Protein AF-A0AAP5AFV3-F1 (afdb_monomer)

pLDDT: mean 77.65, std 21.48, range [25.31, 98.44]

Nearest PDB structures (foldseek):
  2c0m-assembly4_F  TM=6.232E-01  e=6.844E-02  Homo sapiens
  8dth-assembly1_A  TM=5.130E-01  e=7.915E-02  Arabidopsis thaliana
  1fch-assembly2_B  TM=5.881E-01  e=1.895E-01  Homo sapiens
  7y4i-assembly1_B  TM=4.874E-01  e=1.895E-01  Arabidopsis thaliana
  7y4i-assembly1_A  TM=4.971E-01  e=4.536E-01  Arabidopsis thaliana

Secondary structure (DSSP, 8-state):
------HHHHHHHHHHHHHHHHHH-S--HHHHHHHHHHHHHHTTT-HHHHHHHHHHHHHHTT-HHHHHHHHHHHHHHSTT-HHHHHHHHHHHHHTT-HHHHHHHHHHHGGG-TT-HHHHHHHHHHHHHTT-HHHHHHHHHHHHHTT----TT--SSSS-------TTSS--------PPPPP-----S-HHHHHHHHHTTT--TTTTHHHHHHHHHHHHHTT--EEEEEEEEE--SSSPPEEEEEEEESS-HHHHHHHHHHHHHHHHHHT-HHHHTTSEEEEEEE-SPPPPP----

Solvent-accessible surface area (backbone atoms only — not comparable to full-atom values): 16291 Å² total; per-residue (Å²): 140,79,90,74,72,50,70,67,55,54,50,53,56,47,48,53,54,46,53,50,48,40,36,40,17,68,57,55,62,67,60,30,54,52,35,41,52,52,18,62,70,30,39,88,79,38,52,38,62,16,26,42,37,44,12,46,33,28,41,24,62,67,36,52,68,62,16,52,54,25,40,50,51,18,37,70,74,40,76,84,48,60,65,60,55,53,51,50,41,48,56,29,43,62,54,22,38,47,72,58,36,54,54,51,45,69,74,45,54,84,76,36,74,93,38,66,68,62,43,44,54,49,32,34,47,28,42,53,30,32,34,45,52,63,22,46,55,51,37,53,49,33,43,75,71,73,43,82,62,62,86,77,66,69,51,82,84,73,96,56,22,38,41,69,85,84,80,75,83,71,101,62,82,83,87,91,85,78,80,75,26,28,29,64,75,80,95,70,57,60,65,60,50,42,50,61,28,49,80,69,77,42,59,70,55,59,59,13,55,62,43,13,48,49,43,39,53,33,20,76,71,47,36,26,66,68,29,34,31,52,45,80,44,81,48,96,91,50,78,63,19,39,39,35,37,35,32,27,70,31,36,54,70,61,30,50,54,52,43,58,54,44,52,54,52,48,63,77,65,61,46,64,52,50,76,72,58,42,32,48,80,45,66,39,50,71,42,76,73,77,79,76,78,78,88,121

Foldseek 3Di:
DDPPPPLVRLLQVLLVLLLVLLQLAADPVVNLVVLLVSLVVSCVPQVLSSLQSNLSSCLSNVVNVSSVVSLVVSCVVPVLDLVSLLVNLSSCLLQLVLVVNVVSCVVCVVSCPPVVLSLQSNLLSCVSLLVNLVSQVSLVSCVVSVHHSDFDDDFAGHLAAPDDDPPDDDVDDDDDDDGGHHHEDDPDHSVLLCVLQVVVVHDSCLRRNLSSVLSNLCNNVSKRFRYKYWDWADDPPDHIAIEIETETADEPVVQVVSVVVVVVVCVVVVRPSVVVRRYDYGYHYPDYDDPDPPPD

Radius of gyration: 20.0 Å; Cα contacts (8 Å, |Δi|>4): 459; chains: 1; bounding box: 54×50×63 Å

Organism: NCBI:txid216778

Structure (mmCIF, N/CA/C/O backbone):
data_AF-A0AAP5AFV3-F1
#
_entry.id   AF-A0AAP5AFV3-F1
#
loop_
_atom_site.group_PDB
_atom_site.id
_atom_site.type_symbol
_atom_site.label_atom_id
_atom_site.label_alt_id
_atom_site.label_comp_id
_atom_site.label_asym_id
_atom_site.label_entity_id
_atom_site.label_seq_id
_atom_site.pdbx_PDB_ins_code
_atom_site.Cartn_x
_atom_site.Cartn_y
_atom_site.Cartn_z
_atom_site.occupancy
_atom_site.B_iso_or_equiv
_atom_site.auth_seq_id
_atom_site.auth_comp_id
_atom_site.auth_asym_id
_atom_site.auth_atom_id
_atom_site.pdbx_PDB_model_num
ATOM 1 N N . MET A 1 1 ? 16.178 20.924 -33.085 1.00 36.09 1 MET A N 1
ATOM 2 C CA . MET A 1 1 ? 15.477 20.850 -31.788 1.00 36.09 1 MET A CA 1
ATOM 3 C C . MET A 1 1 ? 15.130 19.395 -31.526 1.00 36.09 1 MET A C 1
ATOM 5 O O . MET A 1 1 ? 14.333 18.841 -32.267 1.00 36.09 1 MET A O 1
ATOM 9 N N . SER A 1 2 ? 15.792 18.769 -30.556 1.00 36.50 2 SER A N 1
ATOM 10 C CA . SER A 1 2 ? 15.558 17.384 -30.132 1.00 36.50 2 SER A CA 1
ATOM 11 C C . SER A 1 2 ? 15.488 17.397 -28.610 1.00 36.50 2 SER A C 1
ATOM 13 O O . SER A 1 2 ? 16.520 17.320 -27.949 1.00 36.50 2 SER A O 1
ATOM 15 N N . ASN A 1 3 ? 14.285 17.543 -28.054 1.00 41.56 3 ASN A N 1
ATOM 16 C CA . ASN A 1 3 ? 14.050 17.238 -26.644 1.00 41.56 3 ASN A CA 1
ATOM 17 C C . ASN A 1 3 ? 14.000 15.712 -26.512 1.00 41.56 3 ASN A C 1
ATOM 19 O O . ASN A 1 3 ? 12.924 15.121 -26.457 1.00 41.56 3 ASN A O 1
ATOM 23 N N . SER A 1 4 ? 15.162 15.058 -26.530 1.00 44.97 4 SER A N 1
ATOM 24 C CA . SER A 1 4 ? 15.253 13.650 -26.154 1.00 44.97 4 SER A CA 1
ATOM 25 C C . SER A 1 4 ? 15.129 13.582 -24.635 1.00 44.97 4 SER A C 1
ATOM 27 O O . SER A 1 4 ? 16.119 13.756 -23.924 1.00 44.97 4 SER A O 1
ATOM 29 N N . ALA A 1 5 ? 13.907 13.407 -24.131 1.00 55.06 5 ALA A N 1
ATOM 30 C CA . ALA A 1 5 ? 13.704 13.067 -22.728 1.00 55.06 5 ALA A CA 1
ATOM 31 C C . ALA A 1 5 ? 14.565 11.836 -22.407 1.00 55.06 5 ALA A C 1
ATOM 33 O O . ALA A 1 5 ? 14.510 10.837 -23.128 1.00 55.06 5 ALA A O 1
ATOM 34 N N . THR A 1 6 ? 15.401 11.928 -21.374 1.00 67.94 6 THR A N 1
ATOM 35 C CA . THR A 1 6 ? 16.228 10.800 -20.936 1.00 67.94 6 THR A CA 1
ATOM 36 C C . THR A 1 6 ? 15.327 9.644 -20.477 1.00 67.94 6 THR A C 1
ATOM 38 O O . THR A 1 6 ? 14.202 9.898 -20.034 1.00 67.94 6 THR A O 1
ATOM 41 N N . PRO A 1 7 ? 15.779 8.380 -20.567 1.00 68.44 7 PRO A N 1
ATOM 42 C CA . PRO A 1 7 ? 14.990 7.210 -20.159 1.00 68.44 7 PRO A CA 1
ATOM 43 C C . PRO A 1 7 ? 14.410 7.337 -18.743 1.00 68.44 7 PRO A C 1
ATOM 45 O O . PRO A 1 7 ? 13.228 7.064 -18.539 1.00 68.44 7 PRO A O 1
ATOM 48 N N . ASP A 1 8 ? 15.194 7.887 -17.812 1.00 72.38 8 ASP A N 1
ATOM 49 C CA . ASP A 1 8 ? 14.768 8.178 -16.438 1.00 72.38 8 ASP A CA 1
ATOM 50 C C . ASP A 1 8 ? 13.581 9.147 -16.380 1.00 72.38 8 ASP A C 1
ATOM 52 O O . ASP A 1 8 ? 12.652 8.966 -15.596 1.00 72.38 8 ASP A O 1
ATOM 56 N N . THR A 1 9 ? 13.562 10.161 -17.249 1.00 78.25 9 THR A N 1
ATOM 57 C CA . THR A 1 9 ? 12.465 11.135 -17.324 1.00 78.25 9 THR A CA 1
ATOM 58 C C . THR A 1 9 ? 11.184 10.480 -17.844 1.00 78.25 9 THR A C 1
ATOM 60 O O . THR A 1 9 ? 10.095 10.753 -17.340 1.00 78.25 9 THR A O 1
ATOM 63 N N . ILE A 1 10 ? 11.295 9.597 -18.844 1.00 78.75 10 ILE A N 1
ATOM 64 C CA . ILE A 1 10 ? 10.146 8.855 -19.386 1.00 78.75 10 ILE A CA 1
ATOM 65 C C . ILE A 1 10 ? 9.575 7.926 -18.315 1.00 78.75 10 ILE A C 1
ATOM 67 O O . ILE A 1 10 ? 8.358 7.915 -18.106 1.00 78.75 10 ILE A O 1
ATOM 71 N N . PHE A 1 11 ? 10.443 7.183 -17.626 1.00 82.69 11 PHE A N 1
ATOM 72 C CA . PHE A 1 11 ? 10.045 6.288 -16.549 1.00 82.69 11 PHE A CA 1
ATOM 73 C C . PHE A 1 11 ? 9.364 7.051 -15.409 1.00 82.69 11 PHE A C 1
ATOM 75 O O . PHE A 1 11 ? 8.209 6.760 -15.109 1.00 82.69 11 PHE A O 1
ATOM 82 N N . ASN A 1 12 ? 10.016 8.065 -14.834 1.00 82.00 12 ASN A N 1
ATOM 83 C CA . ASN A 1 12 ? 9.507 8.787 -13.663 1.00 82.00 12 ASN A CA 1
ATOM 84 C C . ASN A 1 12 ? 8.179 9.507 -13.943 1.00 82.00 12 ASN A C 1
ATOM 86 O O . ASN A 1 12 ? 7.247 9.403 -13.146 1.00 82.00 12 ASN A O 1
ATOM 90 N N . ASN A 1 13 ? 8.046 10.163 -15.101 1.00 80.62 13 ASN A N 1
ATOM 91 C CA . ASN A 1 13 ? 6.793 10.827 -15.473 1.00 80.62 13 ASN A CA 1
ATOM 92 C C . ASN A 1 13 ? 5.649 9.819 -15.649 1.00 80.62 13 ASN A C 1
ATOM 94 O O . ASN A 1 13 ? 4.534 10.048 -15.178 1.00 80.62 13 ASN A O 1
ATOM 98 N N . THR A 1 14 ? 5.922 8.690 -16.311 1.00 86.38 14 THR A N 1
ATOM 99 C CA . THR A 1 14 ? 4.908 7.646 -16.527 1.00 86.38 14 THR A CA 1
ATOM 100 C C . THR A 1 14 ? 4.546 6.949 -15.217 1.00 86.38 14 THR A C 1
ATOM 102 O O . THR A 1 14 ? 3.381 6.635 -14.988 1.00 86.38 14 THR A O 1
ATOM 105 N N . LEU A 1 15 ? 5.528 6.727 -14.343 1.00 87.25 15 LEU A N 1
ATOM 106 C CA . LEU A 1 15 ? 5.335 6.132 -13.029 1.00 87.25 15 LEU A CA 1
ATOM 107 C C . LEU A 1 15 ? 4.427 7.002 -12.155 1.00 87.25 15 LEU A C 1
ATOM 109 O O . LEU A 1 15 ? 3.476 6.476 -11.583 1.00 87.25 15 LEU A O 1
ATOM 113 N N . GLY A 1 16 ? 4.686 8.313 -12.082 1.00 81.38 16 GLY A N 1
ATOM 114 C CA . GLY A 1 16 ? 3.856 9.243 -11.311 1.00 81.38 16 GLY A CA 1
ATOM 115 C C . GLY A 1 16 ? 2.401 9.231 -11.782 1.00 81.38 16 GLY A C 1
ATOM 116 O O . GLY A 1 16 ? 1.483 9.071 -10.982 1.00 81.38 16 GLY A O 1
ATOM 117 N N . GLU A 1 17 ? 2.190 9.288 -13.096 1.00 84.56 17 GLU A N 1
ATOM 118 C CA . GLU A 1 17 ? 0.860 9.194 -13.700 1.00 84.56 17 GLU A CA 1
ATOM 119 C C . GLU A 1 17 ? 0.157 7.862 -13.378 1.00 84.56 17 GLU A C 1
ATOM 121 O O . GLU A 1 17 ? -1.007 7.845 -12.969 1.00 84.56 17 GLU A O 1
ATOM 126 N N . ALA A 1 18 ? 0.863 6.739 -13.536 1.00 86.88 18 ALA A N 1
ATOM 127 C CA . ALA A 1 18 ? 0.317 5.412 -13.275 1.00 86.88 18 ALA A CA 1
ATOM 128 C C . ALA A 1 18 ? -0.044 5.226 -11.794 1.00 86.88 18 ALA A C 1
ATOM 130 O O . ALA A 1 18 ? -1.078 4.636 -11.472 1.00 86.88 18 ALA A O 1
ATOM 131 N N . PHE A 1 19 ? 0.791 5.744 -10.893 1.00 87.12 19 PHE A N 1
ATOM 132 C CA . PHE A 1 19 ? 0.569 5.665 -9.455 1.00 87.12 19 PHE A CA 1
ATOM 133 C C . PHE A 1 19 ? -0.625 6.515 -9.013 1.00 87.12 19 PHE A C 1
ATOM 135 O O . PHE A 1 19 ? -1.446 6.059 -8.216 1.00 87.12 19 PHE A O 1
ATOM 142 N N . GLU A 1 20 ? -0.786 7.710 -9.578 1.00 83.81 20 GLU A N 1
ATOM 143 C CA . GLU A 1 20 ? -1.944 8.559 -9.297 1.00 83.81 20 GLU A CA 1
ATOM 144 C C . GLU A 1 20 ? -3.250 7.950 -9.817 1.00 83.81 20 GLU A C 1
ATOM 146 O O . GLU A 1 20 ? -4.244 7.907 -9.086 1.00 83.81 20 GLU A O 1
ATOM 151 N N . ALA A 1 21 ? -3.245 7.366 -11.019 1.00 85.81 21 ALA A N 1
ATOM 152 C CA . ALA A 1 21 ? -4.397 6.617 -11.519 1.00 85.81 21 ALA A CA 1
ATOM 153 C C . ALA A 1 21 ? -4.739 5.419 -10.618 1.00 85.81 21 ALA A C 1
ATOM 155 O O . ALA A 1 21 ? -5.910 5.164 -10.337 1.00 85.81 21 ALA A O 1
ATOM 156 N N . LEU A 1 22 ? -3.724 4.716 -10.102 1.00 86.50 22 LEU A N 1
ATOM 157 C CA . LEU A 1 22 ? -3.913 3.591 -9.191 1.00 86.50 22 LEU A CA 1
ATOM 158 C C . LEU A 1 22 ? -4.611 4.007 -7.885 1.00 86.50 22 LEU A C 1
ATOM 160 O O . LEU A 1 22 ? -5.462 3.255 -7.399 1.00 86.50 22 LEU A O 1
ATOM 164 N N . LYS A 1 23 ? -4.283 5.186 -7.340 1.00 81.12 23 LYS A N 1
ATOM 165 C CA . LYS A 1 23 ? -4.916 5.748 -6.134 1.00 81.12 23 LYS A CA 1
ATOM 166 C C . LYS A 1 23 ? -6.343 6.246 -6.382 1.00 81.12 23 LYS A C 1
ATOM 168 O O . LYS A 1 23 ? -7.197 6.072 -5.518 1.00 81.12 23 LYS A O 1
ATOM 173 N N . LEU A 1 24 ? -6.600 6.869 -7.536 1.00 77.00 24 LEU A N 1
ATOM 174 C CA . LEU A 1 24 ? -7.895 7.478 -7.871 1.00 77.00 24 LEU A CA 1
ATOM 175 C C . LEU A 1 24 ? -8.996 6.457 -8.161 1.00 77.00 24 LEU A C 1
ATOM 177 O O . LEU A 1 24 ? -10.168 6.771 -7.987 1.00 77.00 24 LEU A O 1
ATOM 181 N N . GLY A 1 25 ? -8.659 5.241 -8.589 1.00 73.88 25 GLY A N 1
ATOM 182 C CA . GLY A 1 25 ? -9.648 4.176 -8.715 1.00 73.88 25 GLY A CA 1
ATOM 183 C C . GLY A 1 25 ? -9.255 3.067 -9.678 1.00 73.88 25 GLY A C 1
ATOM 184 O O . GLY A 1 25 ? -8.195 3.071 -10.298 1.00 73.88 25 GLY A O 1
ATOM 185 N N . ALA A 1 26 ? -10.123 2.066 -9.783 1.00 66.69 26 ALA A N 1
ATOM 186 C CA . ALA A 1 26 ? -9.903 0.931 -10.668 1.00 66.69 26 ALA A CA 1
ATOM 187 C C . ALA A 1 26 ? -10.330 1.206 -12.122 1.00 66.69 26 ALA A C 1
ATOM 189 O O . ALA A 1 26 ? -11.315 1.900 -12.384 1.00 66.69 26 ALA A O 1
ATOM 190 N N . ASN A 1 27 ? -9.644 0.539 -13.054 1.00 77.19 27 ASN A N 1
ATOM 191 C CA . ASN A 1 27 ? -10.004 0.383 -14.465 1.00 77.19 27 ASN A CA 1
ATOM 192 C C . ASN A 1 27 ? -9.980 1.662 -15.322 1.00 77.19 27 ASN A C 1
ATOM 194 O O . ASN A 1 27 ? -10.779 1.791 -16.252 1.00 77.19 27 ASN A O 1
ATOM 198 N N . ASP A 1 28 ? -9.040 2.581 -15.084 1.00 84.44 28 ASP A N 1
ATOM 199 C CA . ASP A 1 28 ? -8.756 3.656 -16.046 1.00 84.44 28 ASP A CA 1
ATOM 200 C C . ASP A 1 28 ? -8.053 3.098 -17.299 1.00 84.44 28 ASP A C 1
ATOM 202 O O . ASP A 1 28 ? -6.826 3.040 -17.401 1.00 84.44 28 ASP A O 1
ATOM 206 N N . LEU A 1 29 ? -8.855 2.664 -18.275 1.00 88.12 29 LEU A N 1
ATOM 207 C CA . LEU A 1 29 ? -8.366 2.056 -19.514 1.00 88.12 29 LEU A CA 1
ATOM 208 C C . LEU A 1 29 ? -7.559 3.023 -20.390 1.00 88.12 29 LEU A C 1
ATOM 210 O O . LEU A 1 29 ? -6.739 2.566 -21.190 1.00 88.12 29 LEU A O 1
ATOM 214 N N . VAL A 1 30 ? -7.787 4.335 -20.272 1.00 90.69 30 VAL A N 1
ATOM 215 C CA . VAL A 1 30 ? -7.045 5.338 -21.048 1.00 90.69 30 VAL A CA 1
ATOM 216 C C . VAL A 1 30 ? -5.626 5.435 -20.505 1.00 90.69 30 VAL A C 1
ATOM 218 O O . VAL A 1 30 ? -4.671 5.282 -21.273 1.00 90.69 30 VAL A O 1
ATOM 221 N N . THR A 1 31 ? -5.488 5.585 -19.186 1.00 90.69 31 THR A N 1
ATOM 222 C CA . THR A 1 31 ? -4.178 5.590 -18.527 1.00 90.69 31 THR A CA 1
ATOM 223 C C . THR A 1 31 ? -3.449 4.265 -18.734 1.00 90.69 31 THR A C 1
ATOM 225 O O . THR A 1 31 ? -2.286 4.271 -19.126 1.00 90.69 31 THR A O 1
ATOM 228 N N . VAL A 1 32 ? -4.133 3.120 -18.620 1.00 93.56 32 VAL A N 1
ATOM 229 C CA . VAL A 1 32 ? -3.537 1.797 -18.895 1.00 93.56 32 VAL A CA 1
ATOM 230 C C . VAL A 1 32 ? -2.898 1.732 -20.282 1.00 93.56 32 VAL A C 1
ATOM 232 O O . VAL A 1 32 ? -1.736 1.348 -20.398 1.00 93.56 32 VAL A O 1
ATOM 235 N N . ARG A 1 33 ? -3.621 2.126 -21.341 1.00 94.56 33 ARG A N 1
ATOM 236 C CA . ARG A 1 33 ? -3.087 2.096 -22.715 1.00 94.56 33 ARG A CA 1
ATOM 237 C C . ARG A 1 33 ? -1.877 3.015 -22.869 1.00 94.56 33 ARG A C 1
ATOM 239 O O . ARG A 1 33 ? -0.916 2.658 -23.549 1.00 94.56 33 ARG A O 1
ATOM 246 N N . ARG A 1 34 ? -1.917 4.193 -22.239 1.00 93.31 34 ARG A N 1
ATOM 247 C CA . ARG A 1 34 ? -0.814 5.160 -22.266 1.00 93.31 34 ARG A CA 1
ATOM 248 C C . ARG A 1 34 ? 0.427 4.609 -21.561 1.00 93.31 34 ARG A C 1
ATOM 250 O O . ARG A 1 34 ? 1.498 4.639 -22.162 1.00 93.31 34 ARG A O 1
ATOM 257 N N . VAL A 1 35 ? 0.274 4.057 -20.358 1.00 94.25 35 VAL A N 1
ATOM 258 C CA . VAL A 1 35 ? 1.360 3.440 -19.579 1.00 94.25 35 VAL A CA 1
ATOM 259 C C . VAL A 1 35 ? 1.959 2.244 -20.319 1.00 94.25 35 VAL A C 1
ATOM 261 O O . VAL A 1 35 ? 3.177 2.142 -20.417 1.00 94.25 35 VAL A O 1
ATOM 264 N N . GLN A 1 36 ? 1.131 1.377 -20.911 1.00 95.75 36 GLN A N 1
ATOM 265 C CA . GLN A 1 36 ? 1.609 0.229 -21.694 1.00 95.75 36 GLN A CA 1
ATOM 266 C C . GLN A 1 36 ? 2.451 0.661 -22.895 1.00 95.75 36 GLN A C 1
ATOM 268 O O . GLN A 1 36 ? 3.555 0.156 -23.075 1.00 95.75 36 GLN A O 1
ATOM 273 N N . ARG A 1 37 ? 1.984 1.651 -23.666 1.00 95.12 37 ARG A N 1
ATOM 274 C CA . ARG A 1 37 ? 2.755 2.190 -24.792 1.00 95.12 37 ARG A CA 1
ATOM 275 C C . ARG A 1 37 ? 4.112 2.740 -24.339 1.00 95.12 37 ARG A C 1
ATOM 277 O O . ARG A 1 37 ? 5.120 2.469 -24.978 1.00 95.12 37 ARG A O 1
ATOM 284 N N . ARG A 1 38 ? 4.151 3.481 -23.225 1.00 94.12 38 ARG A N 1
ATOM 285 C CA . ARG A 1 38 ? 5.408 3.997 -22.651 1.00 94.12 38 ARG A CA 1
ATOM 286 C C . ARG A 1 38 ? 6.327 2.883 -22.155 1.00 94.12 38 ARG A C 1
ATOM 288 O O . ARG A 1 38 ? 7.537 2.992 -22.309 1.00 94.12 38 ARG A O 1
ATOM 295 N N . ALA A 1 39 ? 5.773 1.806 -21.606 1.00 95.38 39 ALA A N 1
ATOM 296 C CA . ALA A 1 39 ? 6.551 0.635 -21.224 1.00 95.38 39 ALA A CA 1
ATOM 297 C C . ALA A 1 39 ? 7.199 -0.045 -22.441 1.00 95.38 39 ALA A C 1
ATOM 299 O O . ALA A 1 39 ? 8.349 -0.468 -22.360 1.00 95.38 39 ALA A O 1
ATOM 300 N N . ASP A 1 40 ? 6.495 -0.124 -23.572 1.00 94.75 40 ASP A N 1
ATOM 301 C CA . ASP A 1 40 ? 7.043 -0.692 -24.809 1.00 94.75 40 ASP A CA 1
ATOM 302 C C . ASP A 1 40 ? 8.143 0.193 -25.413 1.00 94.75 40 ASP A C 1
ATOM 304 O O . ASP A 1 40 ? 9.167 -0.328 -25.848 1.00 94.75 40 ASP A O 1
ATOM 308 N N . GLU A 1 41 ? 7.985 1.521 -25.358 1.00 92.56 41 GLU A N 1
ATOM 309 C CA . GLU A 1 41 ? 9.037 2.485 -25.724 1.00 92.56 41 GLU A CA 1
ATOM 310 C C . GLU A 1 41 ? 10.280 2.355 -24.823 1.00 92.56 41 GLU A C 1
ATOM 312 O O . GLU A 1 41 ? 11.410 2.471 -25.299 1.00 92.56 41 GLU A O 1
ATOM 317 N N . LEU A 1 42 ? 10.083 2.096 -23.526 1.00 92.12 42 LEU A N 1
ATOM 318 C CA . LEU A 1 42 ? 11.165 1.972 -22.548 1.00 92.12 42 LEU A CA 1
ATOM 319 C C . LEU A 1 42 ? 11.879 0.613 -22.620 1.00 92.12 42 LEU A C 1
ATOM 321 O O . LEU A 1 42 ? 13.044 0.520 -22.245 1.00 92.12 42 LEU A O 1
ATOM 325 N N . ALA A 1 43 ? 11.225 -0.438 -23.123 1.00 94.00 43 ALA A N 1
ATOM 326 C CA . ALA A 1 43 ? 11.694 -1.821 -23.007 1.00 94.00 43 ALA A CA 1
ATOM 327 C C . ALA A 1 43 ? 13.077 -2.092 -23.622 1.00 94.00 43 ALA A C 1
ATOM 329 O O . ALA A 1 43 ? 13.803 -2.946 -23.114 1.00 94.00 43 ALA A O 1
ATOM 330 N N . SER A 1 44 ? 13.455 -1.383 -24.691 1.00 88.56 44 SER A N 1
ATOM 331 C CA . SER A 1 44 ? 14.779 -1.521 -25.316 1.00 88.56 44 SER A CA 1
ATOM 332 C C . SER A 1 44 ? 15.885 -0.737 -24.605 1.00 88.56 44 SER A C 1
ATOM 334 O O . SER A 1 44 ? 17.048 -0.875 -24.976 1.00 88.56 44 SER A O 1
ATOM 336 N N . ILE A 1 45 ? 15.535 0.111 -23.634 1.00 90.44 45 ILE A N 1
ATOM 337 C CA . ILE A 1 45 ? 16.457 1.028 -22.954 1.00 90.44 45 ILE A CA 1
ATOM 338 C C . ILE A 1 45 ? 16.585 0.672 -21.471 1.00 90.44 45 ILE A C 1
ATOM 340 O O . ILE A 1 45 ? 17.692 0.522 -20.964 1.00 90.44 45 ILE A O 1
ATOM 344 N N . ASP A 1 46 ? 15.452 0.485 -20.799 1.00 91.75 46 ASP A N 1
ATOM 345 C CA . ASP A 1 46 ? 15.350 0.021 -19.422 1.00 91.75 46 ASP A CA 1
ATOM 346 C C . ASP A 1 46 ? 14.266 -1.060 -19.325 1.00 91.75 46 ASP A C 1
ATOM 348 O O . ASP A 1 46 ? 13.075 -0.809 -19.119 1.00 91.75 46 ASP A O 1
ATOM 352 N N . ALA A 1 47 ? 14.700 -2.309 -19.486 1.00 94.62 47 ALA A N 1
ATOM 353 C CA . ALA A 1 47 ? 13.813 -3.458 -19.408 1.00 94.62 47 ALA A CA 1
ATOM 354 C C . ALA A 1 47 ? 13.188 -3.621 -18.011 1.00 94.62 47 ALA A C 1
ATOM 356 O O . ALA A 1 47 ? 12.046 -4.072 -17.918 1.00 94.62 47 ALA A O 1
ATOM 357 N N . ALA A 1 48 ? 13.898 -3.256 -16.935 1.00 94.94 48 ALA A N 1
ATOM 358 C CA . ALA A 1 48 ? 13.376 -3.373 -15.575 1.00 94.94 48 ALA A CA 1
ATOM 359 C C . ALA A 1 48 ? 12.265 -2.343 -15.335 1.00 94.94 48 ALA A C 1
ATOM 361 O O . ALA A 1 48 ? 11.156 -2.733 -14.965 1.00 94.94 48 ALA A O 1
ATOM 362 N N . GLY A 1 49 ? 12.509 -1.070 -15.659 1.00 92.94 49 GLY A N 1
ATOM 363 C CA . GLY A 1 49 ? 11.495 -0.019 -15.588 1.00 92.94 49 GLY A CA 1
ATOM 364 C C . GLY A 1 49 ? 10.284 -0.302 -16.481 1.00 92.94 49 GLY A C 1
ATOM 365 O O . GLY A 1 49 ? 9.143 -0.091 -16.070 1.00 92.94 49 GLY A O 1
ATOM 366 N N . ALA A 1 50 ? 10.483 -0.880 -17.671 1.00 96.25 50 ALA A N 1
ATOM 367 C CA . ALA A 1 50 ? 9.377 -1.314 -18.525 1.00 96.25 50 ALA A CA 1
ATOM 368 C C . ALA A 1 50 ? 8.502 -2.393 -17.859 1.00 96.25 50 ALA A C 1
ATOM 370 O O . ALA A 1 50 ? 7.273 -2.342 -17.957 1.00 96.25 50 ALA A O 1
ATOM 371 N N . TRP A 1 51 ? 9.103 -3.361 -17.159 1.00 98.31 51 TRP A N 1
ATOM 372 C CA . TRP A 1 51 ? 8.350 -4.351 -16.382 1.00 98.31 51 TRP A CA 1
ATOM 373 C C . TRP A 1 51 ? 7.585 -3.721 -15.216 1.00 98.31 51 TRP A C 1
ATOM 375 O O . TRP A 1 51 ? 6.427 -4.081 -15.008 1.00 98.31 51 TRP A O 1
ATOM 385 N N . GLU A 1 52 ? 8.170 -2.749 -14.512 1.00 96.50 52 GLU A N 1
ATOM 386 C CA . GLU A 1 52 ? 7.465 -2.010 -13.457 1.00 96.50 52 GLU A CA 1
ATOM 387 C C . GLU A 1 52 ? 6.243 -1.263 -14.013 1.00 96.50 52 GLU A C 1
ATOM 389 O O . GLU A 1 52 ? 5.143 -1.385 -13.475 1.00 96.50 52 GLU A O 1
ATOM 394 N N . LEU A 1 53 ? 6.383 -0.549 -15.135 1.00 96.06 53 LEU A N 1
ATOM 395 C CA . LEU A 1 53 ? 5.259 0.154 -15.767 1.00 96.06 53 LEU A CA 1
ATOM 396 C C . LEU A 1 53 ? 4.146 -0.812 -16.210 1.00 96.06 53 LEU A C 1
ATOM 398 O O . LEU A 1 53 ? 2.960 -0.525 -16.025 1.00 96.06 53 LEU A O 1
ATOM 402 N N . ARG A 1 54 ? 4.503 -1.993 -16.734 1.00 98.06 54 ARG A N 1
ATOM 403 C CA . ARG A 1 54 ? 3.524 -3.051 -17.041 1.00 98.06 54 ARG A CA 1
ATOM 404 C C . ARG A 1 54 ? 2.827 -3.565 -15.780 1.00 98.06 54 ARG A C 1
ATOM 406 O O . ARG A 1 54 ? 1.616 -3.800 -15.822 1.00 98.06 54 ARG A O 1
ATOM 413 N N . ALA A 1 55 ? 3.548 -3.688 -14.664 1.00 97.62 55 ALA A N 1
ATOM 414 C CA . ALA A 1 55 ? 2.968 -4.080 -13.384 1.00 97.62 55 ALA A CA 1
ATOM 415 C C . ALA A 1 55 ? 1.909 -3.069 -12.918 1.00 97.62 55 ALA A C 1
ATOM 417 O O . ALA A 1 55 ? 0.787 -3.464 -12.596 1.00 97.62 55 ALA A O 1
ATOM 418 N N . TYR A 1 56 ? 2.210 -1.767 -12.978 1.00 95.12 56 TYR A N 1
ATOM 419 C CA . TYR A 1 56 ? 1.237 -0.717 -12.662 1.00 95.12 56 TYR A CA 1
ATOM 420 C C . TYR A 1 56 ? 0.017 -0.746 -13.587 1.00 95.12 56 TYR A C 1
ATOM 422 O O . TYR A 1 56 ? -1.113 -0.682 -13.106 1.00 95.12 56 TYR A O 1
ATOM 430 N N . ALA A 1 57 ? 0.209 -0.919 -14.897 1.00 95.50 57 ALA A N 1
ATOM 431 C CA . ALA A 1 57 ? -0.904 -1.053 -15.836 1.00 95.50 57 ALA A CA 1
ATOM 432 C C . ALA A 1 57 ? -1.815 -2.253 -15.499 1.00 95.50 57 ALA A C 1
ATOM 434 O O . ALA A 1 57 ? -3.041 -2.144 -15.571 1.00 95.50 57 ALA A O 1
ATOM 435 N N . SER A 1 58 ? -1.237 -3.385 -15.087 1.00 96.44 58 SER A N 1
ATOM 436 C CA . SER A 1 58 ? -1.995 -4.554 -14.621 1.00 96.44 58 SER A CA 1
ATOM 437 C C . SER A 1 58 ? -2.728 -4.277 -13.306 1.00 96.44 58 SER A C 1
ATOM 439 O O . SER A 1 58 ? -3.909 -4.607 -13.181 1.00 96.44 58 SER A O 1
ATOM 441 N N . ALA A 1 59 ? -2.082 -3.600 -12.355 1.00 94.88 59 ALA A N 1
ATOM 442 C CA . ALA A 1 59 ? -2.680 -3.231 -11.074 1.00 94.88 59 ALA A CA 1
ATOM 443 C C . ALA A 1 59 ? -3.855 -2.248 -11.227 1.00 94.88 59 ALA A C 1
ATOM 445 O O . ALA A 1 59 ? -4.872 -2.402 -10.548 1.00 94.88 59 ALA A O 1
ATOM 446 N N . ILE A 1 60 ? -3.780 -1.291 -12.162 1.00 92.94 60 ILE A N 1
ATOM 447 C CA . ILE A 1 60 ? -4.900 -0.384 -12.480 1.00 92.94 60 ILE A CA 1
ATOM 448 C C . ILE A 1 60 ? -6.121 -1.182 -12.960 1.00 92.94 60 ILE A C 1
ATOM 450 O O . ILE A 1 60 ? -7.250 -0.848 -12.604 1.00 92.94 60 ILE A O 1
ATOM 454 N N . LYS A 1 61 ? -5.912 -2.280 -13.698 1.00 92.62 61 LYS A N 1
ATOM 455 C CA . LYS A 1 61 ? -6.970 -3.210 -14.134 1.00 92.62 61 LYS A CA 1
ATOM 456 C C . LYS A 1 61 ? -7.433 -4.196 -13.048 1.00 92.62 61 LYS A C 1
ATOM 458 O O . LYS A 1 61 ? -8.157 -5.140 -13.359 1.00 92.62 61 LYS A O 1
ATOM 463 N N . ASN A 1 62 ? -6.973 -4.042 -11.805 1.00 92.88 62 ASN A N 1
ATOM 464 C CA . ASN A 1 62 ? -7.138 -5.007 -10.711 1.00 92.88 62 ASN A CA 1
ATOM 465 C C . ASN A 1 62 ? -6.590 -6.422 -11.009 1.00 92.88 62 ASN A C 1
ATOM 467 O O . ASN A 1 62 ? -6.982 -7.387 -10.357 1.00 92.88 62 ASN A O 1
ATOM 471 N N . ALA A 1 63 ? -5.665 -6.568 -11.963 1.00 94.81 63 ALA A N 1
ATOM 472 C CA . ALA A 1 63 ? -4.983 -7.831 -12.246 1.00 94.81 63 ALA A CA 1
ATOM 473 C C . ALA A 1 63 ? -3.741 -7.966 -11.346 1.00 94.81 63 ALA A C 1
ATOM 475 O O . ALA A 1 63 ? -2.604 -7.875 -11.809 1.00 94.81 63 ALA A O 1
ATOM 476 N N . PHE A 1 64 ? -3.964 -8.116 -10.037 1.00 94.69 64 PHE A N 1
ATOM 477 C CA . PHE A 1 64 ? -2.897 -8.033 -9.033 1.00 94.69 64 PHE A CA 1
ATOM 478 C C . PHE A 1 64 ? -1.910 -9.202 -9.071 1.00 94.69 64 PHE A C 1
ATOM 480 O O . PHE A 1 64 ? -0.759 -9.009 -8.701 1.00 94.69 64 PHE A O 1
ATOM 487 N N . ASP A 1 65 ? -2.323 -10.397 -9.497 1.00 96.62 65 ASP A N 1
ATOM 488 C CA . ASP A 1 65 ? -1.400 -11.531 -9.676 1.00 96.62 65 ASP A CA 1
ATOM 489 C C . ASP A 1 65 ? -0.440 -11.275 -10.840 1.00 96.62 65 ASP A C 1
ATOM 491 O O . ASP A 1 65 ? 0.772 -11.368 -10.678 1.00 96.62 65 ASP A O 1
ATOM 495 N N . ALA A 1 66 ? -0.966 -10.806 -11.974 1.00 97.56 66 ALA A N 1
ATOM 496 C CA . ALA A 1 66 ? -0.143 -10.404 -13.111 1.00 97.56 66 ALA A CA 1
ATOM 497 C C . ALA A 1 66 ? 0.796 -9.237 -12.757 1.00 97.56 66 ALA A C 1
ATOM 499 O O . ALA A 1 66 ? 1.954 -9.222 -13.169 1.00 97.56 66 ALA A O 1
ATOM 500 N N . ALA A 1 67 ? 0.323 -8.261 -11.973 1.00 97.44 67 ALA A N 1
ATOM 501 C CA . ALA A 1 67 ? 1.172 -7.176 -11.486 1.00 97.44 67 ALA A CA 1
ATOM 502 C C . ALA A 1 67 ? 2.318 -7.695 -10.596 1.00 97.44 67 ALA A C 1
ATOM 504 O O . ALA A 1 67 ? 3.451 -7.233 -10.733 1.00 97.44 67 ALA A O 1
ATOM 505 N N . ASP A 1 68 ? 2.039 -8.671 -9.726 1.00 97.38 68 ASP A N 1
ATOM 506 C CA . ASP A 1 68 ? 3.034 -9.321 -8.864 1.00 97.38 68 ASP A CA 1
ATOM 507 C C . ASP A 1 68 ? 4.124 -10.018 -9.695 1.00 97.38 68 ASP A C 1
ATOM 509 O O . ASP A 1 68 ? 5.317 -9.787 -9.498 1.00 97.38 68 ASP A O 1
ATOM 513 N N . GLU A 1 69 ? 3.721 -10.798 -10.701 1.00 98.06 69 GLU A N 1
ATOM 514 C CA . GLU A 1 69 ? 4.645 -11.473 -11.617 1.00 98.06 69 GLU A CA 1
ATOM 515 C C . GLU A 1 69 ? 5.524 -10.486 -12.397 1.00 98.06 69 GLU A C 1
ATOM 517 O O . GLU A 1 69 ? 6.723 -10.719 -12.577 1.00 98.06 69 GLU A O 1
ATOM 522 N N . MET A 1 70 ? 4.956 -9.361 -12.838 1.00 98.44 70 MET A N 1
ATOM 523 C CA . MET A 1 70 ? 5.684 -8.327 -13.577 1.00 98.44 70 MET A CA 1
ATOM 524 C C . MET A 1 70 ? 6.708 -7.598 -12.699 1.00 98.44 70 MET A C 1
ATOM 526 O O . MET A 1 70 ? 7.836 -7.378 -13.144 1.00 98.44 70 MET A O 1
ATOM 530 N N . PHE A 1 71 ? 6.382 -7.290 -11.440 1.00 98.19 71 PHE A N 1
ATOM 531 C CA . PHE A 1 71 ? 7.385 -6.786 -10.497 1.00 98.19 71 PHE A CA 1
ATOM 532 C C . PHE A 1 71 ? 8.471 -7.831 -10.204 1.00 98.19 71 PHE A C 1
ATOM 534 O O . PHE A 1 71 ? 9.652 -7.482 -10.130 1.00 98.19 71 PHE A O 1
ATOM 541 N N . ALA A 1 72 ? 8.114 -9.117 -10.122 1.00 97.69 72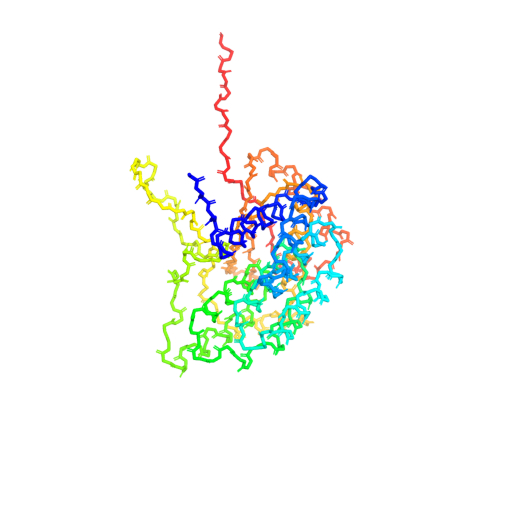 ALA A N 1
ATOM 542 C CA . ALA A 1 72 ? 9.098 -10.188 -9.999 1.00 97.69 72 ALA A CA 1
ATOM 543 C C . ALA A 1 72 ? 10.044 -10.240 -11.216 1.00 97.69 72 ALA A C 1
ATOM 545 O O . ALA A 1 72 ? 11.245 -10.453 -11.046 1.00 97.69 72 ALA A O 1
ATOM 546 N N . CYS A 1 73 ? 9.540 -10.011 -12.437 1.00 98.12 73 CYS A N 1
ATOM 547 C CA . CYS A 1 73 ? 10.372 -9.857 -13.637 1.00 98.12 73 CYS A CA 1
ATOM 548 C C . CYS A 1 73 ? 11.351 -8.683 -13.508 1.00 98.12 73 CYS A C 1
ATOM 550 O O . CYS A 1 73 ? 12.543 -8.872 -13.753 1.00 98.12 73 CYS A O 1
ATOM 552 N N . ALA A 1 74 ? 10.874 -7.502 -13.098 1.00 97.19 74 ALA A N 1
ATOM 553 C CA . ALA A 1 74 ? 11.719 -6.321 -12.908 1.00 97.19 74 ALA A CA 1
ATOM 554 C C . ALA A 1 74 ? 12.836 -6.585 -11.885 1.00 97.19 74 ALA A C 1
ATOM 556 O O . ALA A 1 74 ? 14.010 -6.320 -12.149 1.00 97.19 74 ALA A O 1
ATOM 557 N N . LEU A 1 75 ? 12.492 -7.197 -10.748 1.00 95.81 75 LEU A N 1
ATOM 558 C CA . LEU A 1 75 ? 13.453 -7.505 -9.693 1.00 95.81 75 LEU A CA 1
ATOM 559 C C . LEU A 1 75 ? 14.471 -8.573 -10.120 1.00 95.81 75 LEU A C 1
ATOM 561 O O . LEU A 1 75 ? 15.629 -8.481 -9.734 1.00 95.81 75 LEU A O 1
ATOM 565 N N . ARG A 1 76 ? 14.100 -9.558 -10.952 1.00 97.19 76 ARG A N 1
ATOM 566 C CA . ARG A 1 76 ? 15.072 -10.524 -11.506 1.00 97.19 76 ARG A CA 1
ATOM 567 C C . ARG A 1 76 ? 16.134 -9.858 -12.379 1.00 97.19 76 ARG A C 1
ATOM 569 O O . ARG A 1 76 ? 17.271 -10.320 -12.387 1.00 97.19 76 ARG A O 1
ATOM 576 N N . LEU A 1 77 ? 15.779 -8.793 -13.098 1.00 96.94 77 LEU A N 1
ATOM 577 C CA . LEU A 1 77 ? 16.730 -8.026 -13.908 1.00 96.94 77 LEU A CA 1
ATOM 578 C C . LEU A 1 77 ? 17.646 -7.146 -13.048 1.00 96.94 77 LEU A C 1
ATOM 580 O O . LEU A 1 77 ? 18.790 -6.907 -13.426 1.00 96.94 77 LEU A O 1
ATOM 584 N N . GLN A 1 78 ? 17.161 -6.676 -11.895 1.00 94.38 78 GLN A N 1
ATOM 585 C CA . GLN A 1 78 ? 17.913 -5.820 -10.975 1.00 94.38 78 GLN A CA 1
ATOM 586 C C . GLN A 1 78 ? 17.722 -6.254 -9.504 1.00 94.38 78 GLN A C 1
ATOM 588 O O . GLN A 1 78 ? 17.080 -5.549 -8.722 1.00 94.38 78 GLN A O 1
ATOM 593 N N . PRO A 1 79 ? 18.299 -7.394 -9.075 1.00 90.94 79 PRO A N 1
ATOM 594 C CA . PRO A 1 79 ? 17.981 -8.016 -7.779 1.00 90.94 79 PRO A CA 1
ATOM 595 C C . PRO A 1 79 ? 18.389 -7.182 -6.557 1.00 90.94 79 PRO A C 1
ATOM 597 O O . PRO A 1 79 ? 17.773 -7.297 -5.492 1.00 90.94 79 PRO A O 1
ATOM 600 N N . GLY A 1 80 ? 19.410 -6.333 -6.708 1.00 87.88 80 GLY A N 1
ATOM 601 C CA . GLY A 1 80 ? 19.882 -5.408 -5.674 1.00 87.88 80 GLY A CA 1
ATOM 602 C C . GLY A 1 80 ? 19.138 -4.070 -5.627 1.00 87.88 80 GLY A C 1
ATOM 603 O O . GLY A 1 80 ? 19.407 -3.269 -4.736 1.00 87.88 80 GLY A O 1
ATOM 604 N N . ASN A 1 81 ? 18.217 -3.799 -6.559 1.00 88.12 81 ASN A N 1
ATOM 605 C CA . ASN A 1 81 ? 17.531 -2.513 -6.613 1.00 88.12 81 ASN A CA 1
ATOM 606 C C . ASN A 1 81 ? 16.383 -2.461 -5.591 1.00 88.12 81 ASN A C 1
ATOM 608 O O . ASN A 1 81 ? 15.278 -2.958 -5.823 1.00 88.12 81 ASN A O 1
ATOM 612 N N . LEU A 1 82 ? 16.653 -1.836 -4.443 1.00 87.56 82 LEU A N 1
ATOM 613 C CA . LEU A 1 82 ? 15.680 -1.681 -3.361 1.00 87.56 82 LEU A CA 1
ATOM 614 C C . LEU A 1 82 ? 14.481 -0.811 -3.755 1.00 87.56 82 LEU A C 1
ATOM 616 O O . LEU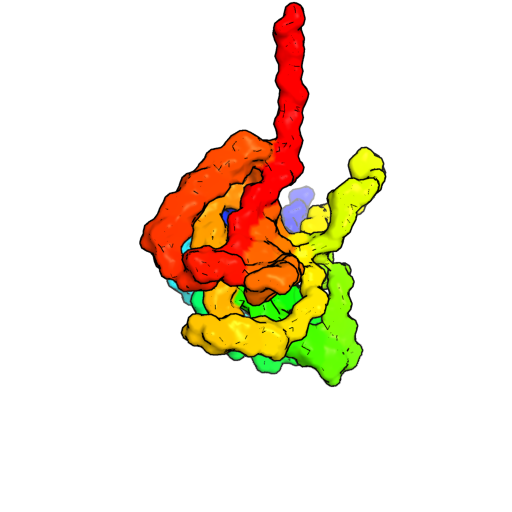 A 1 82 ? 13.387 -1.038 -3.243 1.00 87.56 82 LEU A O 1
ATOM 620 N N . ASN A 1 83 ? 14.637 0.111 -4.706 1.00 86.62 83 ASN A N 1
ATOM 621 C CA . ASN A 1 83 ? 13.539 0.976 -5.137 1.00 86.62 83 ASN A CA 1
ATOM 622 C C . ASN A 1 83 ? 12.416 0.178 -5.811 1.00 86.62 83 ASN A C 1
ATOM 624 O O . ASN A 1 83 ? 11.245 0.479 -5.590 1.00 86.62 83 ASN A O 1
ATOM 628 N N . ILE A 1 84 ? 12.748 -0.885 -6.554 1.00 87.94 84 ILE A N 1
ATOM 629 C CA . ILE A 1 84 ? 11.749 -1.793 -7.142 1.00 87.94 84 ILE A CA 1
ATOM 630 C C . ILE A 1 84 ? 10.937 -2.471 -6.032 1.00 87.94 84 ILE A C 1
ATOM 632 O O . ILE A 1 84 ? 9.713 -2.549 -6.110 1.00 87.94 84 ILE A O 1
ATOM 636 N N . ARG A 1 85 ? 11.602 -2.918 -4.958 1.00 92.50 85 ARG A N 1
ATOM 637 C CA . ARG A 1 85 ? 10.943 -3.560 -3.806 1.00 92.50 85 ARG A CA 1
ATOM 638 C C . ARG A 1 85 ? 10.002 -2.594 -3.088 1.00 92.50 85 ARG A C 1
ATOM 640 O O . ARG A 1 85 ? 8.870 -2.960 -2.784 1.00 92.50 85 ARG A O 1
ATOM 647 N N . VAL A 1 86 ? 10.453 -1.359 -2.858 1.00 90.56 86 VAL A N 1
ATOM 648 C CA . VAL A 1 86 ? 9.638 -0.308 -2.229 1.00 90.56 86 VAL A CA 1
ATOM 649 C C . VAL A 1 86 ? 8.430 0.036 -3.104 1.00 90.56 86 VAL A C 1
ATOM 651 O O . VAL A 1 86 ? 7.317 0.086 -2.593 1.00 90.56 86 VAL A O 1
ATOM 654 N N . ARG A 1 87 ? 8.599 0.189 -4.425 1.00 92.69 87 ARG A N 1
ATOM 655 C CA . ARG A 1 87 ? 7.488 0.457 -5.362 1.00 92.69 87 ARG A CA 1
ATOM 656 C C . ARG A 1 87 ? 6.502 -0.699 -5.482 1.00 92.69 87 ARG A C 1
ATOM 658 O O . ARG A 1 87 ? 5.301 -0.466 -5.597 1.00 92.69 87 ARG A O 1
ATOM 665 N N . TRP A 1 88 ? 6.978 -1.935 -5.403 1.00 96.12 88 TRP A N 1
ATOM 666 C CA . TRP A 1 88 ? 6.105 -3.104 -5.353 1.00 96.12 88 TRP A CA 1
ATOM 667 C C . TRP A 1 88 ? 5.227 -3.077 -4.098 1.00 96.12 88 TRP A C 1
ATOM 669 O O . TRP A 1 88 ? 4.004 -3.186 -4.197 1.00 96.12 88 TRP A O 1
ATOM 679 N N . LEU A 1 89 ? 5.828 -2.839 -2.926 1.00 94.81 89 LEU A N 1
ATOM 680 C CA . LEU A 1 89 ? 5.081 -2.665 -1.678 1.00 94.81 89 LEU A CA 1
ATOM 681 C C . LEU A 1 89 ? 4.113 -1.478 -1.766 1.00 94.81 89 LEU A C 1
ATOM 683 O O . LEU A 1 89 ? 2.967 -1.609 -1.344 1.00 94.81 89 LEU A O 1
ATOM 687 N N . ALA A 1 90 ? 4.530 -0.365 -2.377 1.00 91.50 90 ALA A N 1
ATOM 688 C CA . ALA A 1 90 ? 3.694 0.808 -2.624 1.00 91.50 90 ALA A CA 1
ATOM 689 C C . ALA A 1 90 ? 2.414 0.462 -3.380 1.00 91.50 90 ALA A C 1
ATOM 691 O O . ALA A 1 90 ? 1.317 0.758 -2.909 1.00 91.50 90 ALA A O 1
ATOM 692 N N . MET A 1 91 ? 2.560 -0.207 -4.526 1.00 94.38 91 MET A N 1
ATOM 693 C CA . MET A 1 91 ? 1.448 -0.649 -5.363 1.00 94.38 91 MET A CA 1
ATOM 694 C C . MET A 1 91 ? 0.485 -1.547 -4.577 1.00 94.38 91 MET A C 1
ATOM 696 O O . MET A 1 91 ? -0.727 -1.326 -4.613 1.00 94.38 91 MET A O 1
ATOM 700 N N . LEU A 1 92 ? 1.007 -2.520 -3.825 1.00 96.25 92 LEU A N 1
ATOM 701 C CA . LEU A 1 92 ? 0.188 -3.428 -3.015 1.00 96.25 92 LEU A CA 1
ATOM 702 C C . LEU A 1 92 ? -0.537 -2.692 -1.877 1.00 96.25 92 LEU A C 1
ATOM 704 O O . LEU A 1 92 ? -1.709 -2.967 -1.617 1.00 96.25 92 LEU A O 1
ATOM 708 N N . CYS A 1 93 ? 0.121 -1.724 -1.234 1.00 93.38 93 CYS A N 1
ATOM 709 C CA . CYS A 1 93 ? -0.464 -0.941 -0.148 1.00 93.38 93 CYS A CA 1
ATOM 710 C C . CYS A 1 93 ? -1.616 -0.067 -0.637 1.00 93.38 93 CYS A C 1
ATOM 712 O O . CYS A 1 93 ? -2.730 -0.175 -0.125 1.00 93.38 93 CYS A O 1
ATOM 714 N N . VAL A 1 94 ? -1.393 0.738 -1.682 1.00 90.69 94 VAL A N 1
ATOM 715 C CA . VAL A 1 94 ? -2.433 1.637 -2.211 1.00 90.69 94 VAL A CA 1
ATOM 716 C C . VAL A 1 94 ? -3.574 0.888 -2.890 1.00 90.69 94 VAL A C 1
ATOM 718 O O . VAL A 1 94 ? -4.595 1.494 -3.172 1.00 90.69 94 VAL A O 1
ATOM 721 N N . THR A 1 95 ? -3.430 -0.416 -3.152 1.00 92.75 95 THR A N 1
ATOM 722 C CA . THR A 1 95 ? -4.495 -1.292 -3.671 1.00 92.75 95 THR A CA 1
ATOM 723 C C . THR A 1 95 ? -5.142 -2.165 -2.592 1.00 92.75 95 THR A C 1
ATOM 725 O O . THR A 1 95 ? -6.036 -2.957 -2.903 1.00 92.75 95 THR A O 1
ATOM 728 N N . GLY A 1 96 ? -4.724 -2.020 -1.330 1.00 93.38 96 GLY A N 1
ATOM 729 C CA . GLY A 1 96 ? -5.257 -2.755 -0.183 1.00 93.38 96 GLY A CA 1
ATOM 730 C C . GLY A 1 96 ? -4.972 -4.261 -0.222 1.00 93.38 96 GLY A C 1
ATOM 731 O O . GLY A 1 96 ? -5.758 -5.051 0.302 1.00 93.38 96 GLY A O 1
ATOM 732 N N . GLN A 1 97 ? -3.884 -4.699 -0.863 1.00 95.50 97 GLN A N 1
ATOM 733 C CA . GLN A 1 97 ? -3.478 -6.110 -0.980 1.00 95.50 97 GLN A CA 1
ATOM 734 C C . GLN A 1 97 ? -2.635 -6.564 0.221 1.00 95.50 97 GLN A C 1
ATOM 736 O O . GLN A 1 97 ? -1.516 -7.046 0.075 1.00 95.50 97 GLN A O 1
ATOM 741 N N . VAL A 1 98 ? -3.176 -6.398 1.426 1.00 93.94 98 VAL A N 1
ATOM 742 C CA . VAL A 1 98 ? -2.440 -6.503 2.700 1.00 93.94 98 VAL A CA 1
ATOM 743 C C . VAL A 1 98 ? -1.718 -7.838 2.898 1.00 93.94 98 VAL A C 1
ATOM 745 O O . VAL A 1 98 ? -0.543 -7.840 3.255 1.00 93.94 98 VAL A O 1
ATOM 748 N N . GLY A 1 99 ? -2.360 -8.967 2.576 1.00 94.38 99 GLY A N 1
ATOM 749 C CA . GLY A 1 99 ? -1.706 -10.280 2.658 1.00 94.38 99 GLY A CA 1
ATOM 750 C C . GLY A 1 99 ? -0.444 -10.368 1.790 1.00 94.38 99 GLY A C 1
ATOM 751 O O . GLY A 1 99 ? 0.591 -10.854 2.243 1.00 94.38 99 GLY A O 1
ATOM 752 N N . LYS A 1 100 ? -0.483 -9.796 0.578 1.00 96.44 100 LYS A N 1
ATOM 753 C CA . LYS A 1 100 ? 0.693 -9.710 -0.300 1.00 96.44 100 LYS A CA 1
ATOM 754 C C . LYS A 1 100 ? 1.730 -8.719 0.225 1.00 96.44 100 LYS A C 1
ATOM 756 O O . LYS A 1 100 ? 2.920 -8.980 0.094 1.00 96.44 100 LYS A O 1
ATOM 761 N N . VAL A 1 101 ? 1.311 -7.603 0.834 1.00 96.50 101 VAL A N 1
ATOM 762 C CA . VAL A 1 101 ? 2.242 -6.661 1.486 1.00 96.50 101 VAL A CA 1
ATOM 763 C C . VAL A 1 101 ? 3.067 -7.393 2.543 1.00 96.50 101 VAL A C 1
ATOM 765 O O . VAL A 1 101 ? 4.294 -7.314 2.505 1.00 96.50 101 VAL A O 1
ATOM 768 N N . LYS A 1 102 ? 2.412 -8.156 3.429 1.00 95.81 102 LYS A N 1
ATOM 769 C CA . LYS A 1 102 ? 3.078 -8.947 4.474 1.00 95.81 102 LYS A CA 1
ATOM 770 C C . LYS A 1 102 ? 4.056 -9.959 3.876 1.00 95.81 102 LYS A C 1
ATOM 772 O O . LYS A 1 102 ? 5.221 -9.991 4.268 1.00 95.81 102 LYS A O 1
ATOM 777 N N . GLU A 1 103 ? 3.611 -10.740 2.891 1.00 96.56 103 GLU A N 1
ATOM 778 C CA . GLU A 1 103 ? 4.446 -11.732 2.198 1.00 96.56 103 GLU A CA 1
ATOM 779 C C . GLU A 1 103 ? 5.717 -11.095 1.612 1.00 96.56 103 GLU A C 1
ATOM 781 O O . GLU A 1 103 ? 6.835 -11.544 1.884 1.00 96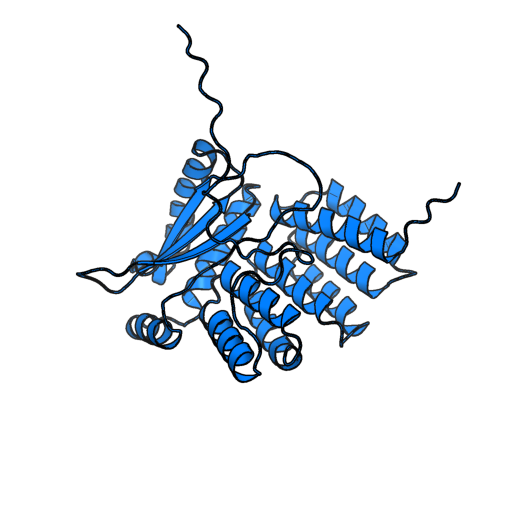.56 103 GLU A O 1
ATOM 786 N N . LYS A 1 104 ? 5.564 -10.010 0.839 1.00 96.75 104 LYS A N 1
ATOM 787 C CA . LYS A 1 104 ? 6.699 -9.340 0.193 1.00 96.75 104 LYS A CA 1
ATOM 788 C C . LYS A 1 104 ? 7.605 -8.645 1.202 1.00 96.75 104 LYS A C 1
ATOM 790 O O . LYS A 1 104 ? 8.824 -8.702 1.056 1.00 96.75 104 LYS A O 1
ATOM 795 N N . PHE A 1 105 ? 7.049 -8.040 2.249 1.00 96.31 105 PHE A N 1
ATOM 796 C CA . PHE A 1 105 ? 7.849 -7.450 3.317 1.00 96.31 105 PHE A CA 1
ATOM 797 C C . PHE A 1 105 ? 8.753 -8.498 3.979 1.00 96.31 105 PHE A C 1
ATOM 799 O O . PHE A 1 105 ? 9.962 -8.282 4.077 1.00 96.31 105 PHE A O 1
ATOM 806 N N . ILE A 1 106 ? 8.207 -9.662 4.346 1.00 95.75 106 ILE A N 1
ATOM 807 C CA . ILE A 1 106 ? 8.985 -10.762 4.934 1.00 95.75 106 ILE A CA 1
ATOM 808 C C . ILE A 1 106 ? 10.115 -11.204 3.996 1.00 95.75 106 ILE A C 1
ATOM 810 O O . ILE A 1 106 ? 11.235 -11.428 4.457 1.00 95.75 106 ILE A O 1
ATOM 814 N N . ALA A 1 107 ? 9.849 -11.288 2.690 1.00 94.81 107 ALA A N 1
ATOM 815 C CA . ALA A 1 107 ? 10.855 -11.661 1.698 1.00 94.81 107 ALA A CA 1
ATOM 816 C C . ALA A 1 107 ? 11.962 -10.602 1.529 1.00 94.81 107 ALA A C 1
ATOM 818 O O . ALA A 1 107 ? 13.111 -10.944 1.248 1.00 94.81 107 ALA A O 1
ATOM 819 N N . PHE A 1 108 ? 11.639 -9.316 1.681 1.00 92.38 108 PHE A N 1
ATOM 820 C CA . PHE A 1 108 ? 12.562 -8.217 1.383 1.00 92.38 108 PHE A CA 1
ATOM 821 C C . PHE A 1 108 ? 13.317 -7.681 2.598 1.00 92.38 108 PHE A C 1
ATOM 823 O O . PHE A 1 108 ? 14.385 -7.091 2.409 1.00 92.38 108 PHE A O 1
ATOM 830 N N . ARG A 1 109 ? 12.802 -7.889 3.818 1.00 92.62 109 ARG A N 1
ATOM 831 C CA . ARG A 1 109 ? 13.274 -7.214 5.041 1.00 92.62 109 ARG A CA 1
ATOM 832 C C . ARG A 1 109 ? 14.763 -7.386 5.329 1.00 92.62 109 ARG A C 1
ATOM 834 O O . ARG A 1 109 ? 15.403 -6.430 5.744 1.00 92.62 109 ARG A O 1
ATOM 841 N N . SER A 1 110 ? 15.338 -8.560 5.059 1.00 89.81 110 SER A N 1
ATOM 842 C CA . SER A 1 110 ? 16.764 -8.826 5.307 1.00 89.81 110 SER A CA 1
ATOM 843 C C . SER A 1 110 ? 17.697 -8.003 4.417 1.00 89.81 110 SER A C 1
ATOM 845 O O . SER A 1 110 ? 18.842 -7.770 4.782 1.00 89.81 110 SER A O 1
ATOM 847 N N . GLY A 1 111 ? 17.215 -7.550 3.256 1.00 89.38 111 GLY A N 1
ATOM 848 C CA . GLY A 1 111 ? 17.980 -6.711 2.336 1.00 89.38 111 GLY A CA 1
ATOM 849 C C . GLY A 1 111 ? 17.834 -5.209 2.577 1.00 89.38 111 GLY A C 1
ATOM 850 O O . GLY A 1 111 ? 18.397 -4.444 1.803 1.00 89.38 111 GLY A O 1
ATOM 851 N N . LEU A 1 112 ? 17.055 -4.777 3.577 1.00 88.00 112 LEU A N 1
ATOM 852 C CA . LEU A 1 112 ? 16.841 -3.353 3.867 1.00 88.00 112 LEU A CA 1
ATOM 853 C C . LEU A 1 112 ? 17.926 -2.752 4.772 1.00 88.00 112 LEU A C 1
ATOM 855 O O . LEU A 1 112 ? 18.116 -1.536 4.755 1.00 88.00 112 LEU A O 1
ATOM 859 N N . ASP A 1 113 ? 18.618 -3.583 5.556 1.00 88.25 113 ASP A N 1
ATOM 860 C CA . ASP A 1 113 ? 19.604 -3.136 6.541 1.00 88.25 113 ASP A CA 1
ATOM 861 C C . ASP A 1 113 ? 20.673 -2.230 5.904 1.00 88.25 113 ASP A C 1
ATOM 863 O O . ASP A 1 113 ? 21.254 -2.539 4.864 1.00 88.25 113 ASP A O 1
ATOM 867 N N . GLY A 1 114 ? 20.932 -1.090 6.548 1.00 81.56 114 GLY A N 1
ATOM 868 C CA . GLY A 1 114 ? 21.906 -0.096 6.088 1.00 81.56 114 GLY A CA 1
ATOM 869 C C . GLY A 1 114 ? 21.367 0.907 5.063 1.00 81.56 114 GLY A C 1
ATOM 870 O O . GLY A 1 114 ? 22.009 1.930 4.837 1.00 81.56 114 GLY A O 1
ATOM 871 N N . ASN A 1 115 ? 20.175 0.690 4.494 1.00 86.56 115 ASN A N 1
ATOM 872 C CA . ASN A 1 115 ? 19.483 1.693 3.685 1.00 86.56 115 ASN A CA 1
ATOM 873 C C . ASN A 1 115 ? 18.327 2.318 4.479 1.00 86.56 115 ASN A C 1
ATOM 875 O O . ASN A 1 115 ? 17.161 1.946 4.326 1.00 86.56 115 ASN A O 1
ATOM 879 N N . PHE A 1 116 ? 18.651 3.307 5.318 1.00 84.62 116 PHE A N 1
ATOM 880 C CA . PHE A 1 116 ? 17.663 3.999 6.154 1.00 84.62 116 PHE A CA 1
ATOM 881 C C . PHE A 1 116 ? 16.545 4.664 5.345 1.00 84.62 116 PHE A C 1
ATOM 883 O O . PHE A 1 116 ? 15.431 4.794 5.848 1.00 84.62 116 PHE A O 1
ATOM 890 N N . ALA A 1 117 ? 16.815 5.017 4.084 1.00 81.94 117 ALA A N 1
ATOM 891 C CA . ALA A 1 117 ? 15.810 5.574 3.197 1.00 81.94 117 ALA A CA 1
ATOM 892 C C . ALA A 1 117 ? 14.707 4.578 2.850 1.00 81.94 117 ALA A C 1
ATOM 894 O O . ALA A 1 117 ? 13.522 4.824 3.082 1.00 81.94 117 ALA A O 1
ATOM 895 N N . ALA A 1 118 ? 15.116 3.410 2.361 1.00 82.12 118 ALA A N 1
ATOM 896 C CA . ALA A 1 118 ? 14.201 2.324 2.057 1.00 82.12 118 ALA A CA 1
ATOM 897 C C . ALA A 1 118 ? 13.485 1.828 3.322 1.00 82.12 118 ALA A C 1
ATOM 899 O O . ALA A 1 118 ? 12.284 1.576 3.281 1.00 82.12 118 ALA A O 1
ATOM 900 N N . MET A 1 119 ? 14.191 1.732 4.456 1.00 85.88 119 MET A N 1
ATOM 901 C CA . MET A 1 119 ? 13.580 1.345 5.732 1.00 85.88 119 MET A CA 1
ATOM 902 C C . MET A 1 119 ? 12.490 2.334 6.162 1.00 85.88 119 MET A C 1
ATOM 904 O O . MET A 1 119 ? 11.394 1.898 6.503 1.00 85.88 119 MET A O 1
ATOM 908 N N . GLY A 1 120 ? 12.751 3.645 6.089 1.00 81.31 120 GLY A N 1
ATOM 909 C CA . GLY A 1 120 ? 11.764 4.687 6.388 1.00 81.31 120 GLY A CA 1
ATOM 910 C C . GLY A 1 120 ? 10.517 4.581 5.508 1.00 81.31 120 GLY A C 1
ATOM 911 O O . GLY A 1 120 ? 9.403 4.519 6.024 1.00 81.31 120 GLY A O 1
ATOM 912 N N . ALA A 1 121 ? 10.698 4.443 4.191 1.00 81.94 121 ALA A N 1
ATOM 913 C CA . ALA A 1 121 ? 9.584 4.278 3.256 1.00 81.94 121 ALA A CA 1
ATOM 914 C C . ALA A 1 121 ? 8.747 3.015 3.545 1.00 81.94 121 ALA A C 1
ATOM 916 O O . ALA A 1 121 ? 7.516 3.056 3.513 1.00 81.94 121 ALA A O 1
ATOM 917 N N . VAL A 1 122 ? 9.400 1.891 3.864 1.00 87.56 122 VAL A N 1
ATOM 918 C CA . VAL A 1 122 ? 8.711 0.639 4.216 1.00 87.56 122 VAL A CA 1
ATOM 919 C C . VAL A 1 122 ? 7.958 0.771 5.541 1.00 87.56 122 VAL A C 1
ATOM 921 O O . VAL A 1 122 ? 6.826 0.306 5.629 1.00 87.56 122 VAL A O 1
ATOM 924 N N . ILE A 1 123 ? 8.519 1.452 6.546 1.00 84.12 123 ILE A N 1
ATOM 925 C CA . ILE A 1 123 ? 7.819 1.748 7.808 1.00 84.12 123 ILE A CA 1
ATOM 926 C C . ILE A 1 123 ? 6.510 2.503 7.534 1.00 84.12 123 ILE A C 1
ATOM 928 O O . ILE A 1 123 ? 5.463 2.128 8.067 1.00 84.12 123 ILE A O 1
ATOM 932 N N . SER A 1 124 ? 6.554 3.543 6.699 1.00 80.31 124 SER A N 1
ATOM 933 C CA . SER A 1 124 ? 5.370 4.325 6.320 1.00 80.31 124 SER A CA 1
ATOM 934 C C . SER A 1 124 ? 4.331 3.481 5.582 1.00 80.31 124 SER A C 1
ATOM 936 O O . SER A 1 124 ? 3.140 3.570 5.873 1.00 80.31 124 SER A O 1
ATOM 938 N N . LEU A 1 125 ? 4.777 2.612 4.673 1.00 87.56 125 LEU A N 1
ATOM 939 C CA . LEU A 1 125 ? 3.912 1.703 3.922 1.00 87.56 125 LEU A CA 1
ATOM 940 C C . LEU A 1 125 ? 3.196 0.682 4.805 1.00 87.56 125 LEU A C 1
ATOM 942 O O . LEU A 1 125 ? 1.992 0.484 4.666 1.00 87.56 125 LEU A O 1
ATOM 946 N N . LEU A 1 126 ? 3.923 0.056 5.728 1.00 89.31 126 LEU A N 1
ATOM 947 C CA . LEU A 1 126 ? 3.353 -0.896 6.678 1.00 89.31 126 LEU A CA 1
ATOM 948 C C . LEU A 1 126 ? 2.320 -0.211 7.583 1.00 89.31 126 LEU A C 1
ATOM 950 O O . LEU A 1 126 ? 1.225 -0.737 7.774 1.00 89.31 126 LEU A O 1
ATOM 954 N N . GLY A 1 127 ? 2.626 1.003 8.056 1.00 83.06 127 GLY A N 1
ATOM 955 C CA . GLY A 1 127 ? 1.679 1.836 8.799 1.00 83.06 127 GLY A CA 1
ATOM 956 C C . GLY A 1 127 ? 0.413 2.158 7.998 1.00 83.06 127 GLY A C 1
ATOM 957 O O . GLY A 1 127 ? -0.690 2.017 8.520 1.00 83.06 127 GLY A O 1
ATOM 958 N N . TYR A 1 128 ? 0.560 2.510 6.715 1.00 84.44 128 TYR A N 1
ATOM 959 C CA . TYR A 1 128 ? -0.557 2.842 5.823 1.00 84.44 128 TYR A CA 1
ATOM 960 C C . TYR A 1 128 ? -1.592 1.713 5.710 1.00 84.44 128 TYR A C 1
ATOM 962 O O . TYR A 1 128 ? -2.788 1.980 5.628 1.00 84.44 128 TYR A O 1
ATOM 970 N N . VAL A 1 129 ? -1.156 0.451 5.728 1.00 89.62 129 VAL A N 1
ATOM 971 C CA . VAL A 1 129 ? -2.057 -0.713 5.661 1.00 89.62 129 VAL A CA 1
ATOM 972 C C . VAL A 1 129 ? -2.377 -1.344 7.016 1.00 89.62 129 VAL A C 1
ATOM 974 O O . VAL A 1 129 ? -2.984 -2.408 7.054 1.00 89.62 129 VAL A O 1
ATOM 977 N N . GLY A 1 130 ? -1.980 -0.727 8.130 1.00 83.69 130 GLY A N 1
ATOM 978 C CA . GLY A 1 130 ? -2.262 -1.251 9.469 1.00 83.69 130 GLY A CA 1
ATOM 979 C C . GLY A 1 130 ? -1.392 -2.440 9.902 1.00 83.69 130 GLY A C 1
ATOM 980 O O . GLY A 1 130 ? -1.717 -3.085 10.894 1.00 83.69 130 GLY A O 1
ATOM 981 N N . LEU A 1 131 ? -0.273 -2.721 9.220 1.00 88.12 131 LEU A N 1
ATOM 982 C CA . LEU A 1 131 ? 0.750 -3.690 9.656 1.00 88.12 131 LEU A CA 1
ATOM 983 C C . LEU A 1 131 ? 1.668 -3.052 10.710 1.00 88.12 131 LEU A C 1
ATOM 985 O O . LEU A 1 131 ? 2.876 -2.880 10.525 1.00 88.12 131 LEU A O 1
ATOM 989 N N . LEU A 1 132 ? 1.059 -2.626 11.815 1.00 80.69 132 LEU A N 1
ATOM 990 C CA . LEU A 1 132 ? 1.701 -1.753 12.794 1.00 80.69 132 LEU A CA 1
ATOM 991 C C . LEU A 1 132 ? 2.846 -2.446 13.522 1.00 80.69 132 LEU A C 1
ATOM 993 O O . LEU A 1 132 ? 3.905 -1.851 13.700 1.00 80.69 132 LEU A O 1
ATOM 997 N N . HIS A 1 133 ? 2.654 -3.712 13.887 1.00 81.69 133 HIS A N 1
ATOM 998 C CA . HIS A 1 133 ? 3.670 -4.502 14.570 1.00 81.69 133 HIS A CA 1
ATOM 999 C C . HIS A 1 133 ? 4.972 -4.592 13.750 1.00 81.69 133 HIS A C 1
ATOM 1001 O O . HIS A 1 133 ? 6.048 -4.270 14.255 1.00 81.69 133 HIS A O 1
ATOM 1007 N N . ASP A 1 134 ? 4.876 -4.918 12.456 1.00 87.94 134 ASP A N 1
ATOM 1008 C CA . ASP A 1 134 ? 6.036 -4.947 11.556 1.00 87.94 134 ASP A CA 1
ATOM 1009 C C . ASP A 1 134 ? 6.695 -3.567 11.418 1.00 87.94 134 ASP A C 1
ATOM 1011 O O . ASP A 1 134 ? 7.924 -3.453 11.415 1.00 87.94 134 ASP A O 1
ATOM 1015 N N . ALA A 1 135 ? 5.885 -2.506 11.322 1.00 84.62 135 ALA A N 1
ATOM 1016 C CA . ALA A 1 135 ? 6.386 -1.137 11.248 1.00 84.62 135 ALA A CA 1
ATOM 1017 C C . ALA A 1 135 ? 7.189 -0.767 12.508 1.00 84.62 135 ALA A C 1
ATOM 1019 O O . ALA A 1 135 ? 8.249 -0.144 12.404 1.00 84.62 135 ALA A O 1
ATOM 1020 N N . PHE A 1 136 ? 6.725 -1.175 13.693 1.00 78.69 136 PHE A N 1
ATOM 1021 C CA . PHE A 1 136 ? 7.435 -0.966 14.955 1.00 78.69 136 PHE A CA 1
ATOM 1022 C C . PHE A 1 136 ? 8.738 -1.756 15.036 1.00 78.69 136 PHE A C 1
ATOM 1024 O O . PHE A 1 136 ? 9.771 -1.171 15.367 1.00 78.69 136 PHE A O 1
ATOM 1031 N N . GLN A 1 137 ? 8.721 -3.047 14.694 1.00 84.62 137 GLN A N 1
ATOM 1032 C CA . GLN A 1 137 ? 9.938 -3.864 14.680 1.00 84.62 137 GLN A CA 1
ATOM 1033 C C . GLN A 1 137 ? 10.992 -3.272 13.738 1.00 84.62 137 GLN A C 1
ATOM 1035 O O . GLN A 1 137 ? 12.174 -3.184 14.083 1.00 84.62 137 GLN A O 1
ATOM 1040 N N . LEU A 1 138 ? 10.573 -2.796 12.562 1.00 87.44 138 LEU A N 1
ATOM 1041 C CA . LEU A 1 138 ? 11.486 -2.164 11.617 1.00 87.44 138 LEU A CA 1
ATOM 1042 C C . LEU A 1 138 ? 12.032 -0.828 12.150 1.00 87.44 138 LEU A C 1
ATOM 1044 O O . LEU A 1 138 ? 13.223 -0.565 11.994 1.00 87.44 138 LEU A O 1
ATOM 1048 N N . ARG A 1 139 ? 11.225 -0.016 12.851 1.00 82.12 139 ARG A N 1
ATOM 1049 C CA . ARG A 1 139 ? 11.706 1.198 13.548 1.00 82.12 139 ARG A CA 1
ATOM 1050 C C . ARG A 1 139 ? 12.747 0.873 14.621 1.00 82.12 139 ARG A C 1
ATOM 1052 O O . ARG A 1 139 ? 13.783 1.534 14.677 1.00 82.12 139 ARG A O 1
ATOM 1059 N N . GLN A 1 140 ? 12.505 -0.148 15.444 1.00 82.00 140 GLN A N 1
ATOM 1060 C CA . GLN A 1 140 ? 13.473 -0.606 16.446 1.00 82.00 140 GLN A CA 1
ATOM 1061 C C . GLN A 1 140 ? 14.774 -1.074 15.785 1.00 82.00 140 GLN A C 1
ATOM 1063 O O . GLN A 1 140 ? 15.861 -0.746 16.259 1.00 82.00 140 GLN A O 1
ATOM 1068 N N . ARG A 1 141 ? 14.680 -1.771 14.644 1.00 87.81 141 ARG A N 1
ATOM 1069 C CA . ARG A 1 141 ? 15.848 -2.170 13.852 1.00 87.81 141 ARG A CA 1
ATOM 1070 C C . ARG A 1 141 ? 16.633 -0.964 13.335 1.00 87.81 141 ARG A C 1
ATOM 1072 O O . ARG A 1 141 ? 17.853 -0.968 13.464 1.00 87.81 141 ARG A O 1
ATOM 1079 N N . VAL A 1 142 ? 15.968 0.070 12.807 1.00 84.69 142 VAL A N 1
ATOM 1080 C CA . VAL A 1 142 ? 16.629 1.325 12.390 1.00 84.69 142 VAL A CA 1
ATOM 1081 C C . VAL A 1 142 ? 17.402 1.943 13.556 1.00 84.69 142 VAL A C 1
ATOM 1083 O O . VAL A 1 142 ? 18.582 2.255 13.400 1.00 84.69 142 VAL A O 1
ATOM 1086 N N . ALA A 1 143 ? 16.766 2.059 14.727 1.00 80.88 143 ALA A N 1
ATOM 1087 C CA . ALA A 1 143 ? 17.396 2.612 15.925 1.00 80.88 143 ALA A CA 1
ATOM 1088 C C . ALA A 1 143 ? 18.615 1.786 16.374 1.00 80.88 143 ALA A C 1
ATOM 1090 O O . ALA A 1 143 ? 19.670 2.343 16.668 1.00 80.88 143 ALA A O 1
ATOM 1091 N N . ALA A 1 144 ? 18.501 0.454 16.365 1.00 87.00 144 ALA A N 1
ATOM 1092 C CA . ALA A 1 144 ? 19.591 -0.455 16.726 1.00 87.00 144 ALA A CA 1
ATOM 1093 C C . ALA A 1 144 ? 20.790 -0.373 15.764 1.00 87.00 144 ALA A C 1
ATOM 1095 O O . ALA A 1 144 ? 21.925 -0.610 16.170 1.00 87.00 144 ALA A O 1
ATOM 1096 N N . LEU A 1 145 ? 20.552 -0.020 14.499 1.00 88.88 145 LEU A N 1
ATOM 1097 C CA . LEU A 1 145 ? 21.593 0.209 13.493 1.00 88.88 145 LEU A CA 1
ATOM 1098 C C . LEU A 1 145 ? 22.204 1.623 13.565 1.00 88.88 145 LEU A C 1
ATOM 1100 O O . LEU A 1 145 ? 23.015 1.978 12.711 1.00 88.88 145 LEU A O 1
ATOM 1104 N N . GLY A 1 146 ? 21.823 2.439 14.554 1.00 84.75 146 GLY A N 1
ATOM 1105 C CA . GLY A 1 146 ? 22.298 3.818 14.710 1.00 84.75 146 GLY A CA 1
ATOM 1106 C C . GLY A 1 146 ? 21.662 4.814 13.736 1.00 84.75 146 GLY A C 1
ATOM 1107 O O . GLY A 1 146 ? 22.107 5.958 13.652 1.00 84.75 146 GLY A O 1
ATOM 1108 N N . GLY A 1 147 ? 20.633 4.398 12.995 1.00 77.88 147 GLY A N 1
ATOM 1109 C CA . GLY A 1 147 ? 19.828 5.295 12.178 1.00 77.88 147 GLY A CA 1
ATOM 1110 C C . GLY A 1 147 ? 18.863 6.099 13.042 1.00 77.88 147 GLY A C 1
ATOM 1111 O O . GLY A 1 147 ? 18.477 5.673 14.130 1.00 77.88 147 GLY A O 1
ATOM 1112 N N . ASN A 1 148 ? 18.432 7.258 12.545 1.00 69.00 148 ASN A N 1
ATOM 1113 C CA . ASN A 1 148 ? 17.316 7.964 13.157 1.00 69.00 148 ASN A CA 1
ATOM 1114 C C . ASN A 1 148 ? 16.009 7.291 12.697 1.00 69.00 148 ASN A C 1
ATOM 1116 O O . ASN A 1 148 ? 15.679 7.398 11.516 1.00 69.00 148 ASN A O 1
ATOM 1120 N N . PRO A 1 149 ? 15.250 6.616 13.584 1.00 51.38 149 PRO A N 1
ATOM 1121 C CA . PRO A 1 149 ? 13.922 6.100 13.243 1.00 51.38 149 PRO A CA 1
ATOM 1122 C C . PRO A 1 149 ? 12.883 7.228 13.084 1.00 51.38 149 PRO A C 1
ATOM 1124 O O . PRO A 1 149 ? 11.718 6.951 12.802 1.00 51.38 149 PRO A O 1
ATOM 1127 N N . GLY A 1 150 ? 13.295 8.476 13.351 1.00 49.59 150 GLY A N 1
ATOM 1128 C CA . GLY A 1 150 ? 12.484 9.674 13.481 1.00 49.59 150 GLY A CA 1
ATOM 1129 C C . GLY A 1 150 ? 11.646 10.022 12.258 1.00 49.59 150 GLY A C 1
ATOM 1130 O O . GLY A 1 150 ? 12.047 9.834 11.110 1.00 49.59 150 GLY A O 1
ATOM 1131 N N . GLY A 1 151 ? 10.462 10.552 12.574 1.00 42.53 151 GLY A N 1
ATOM 1132 C CA . GLY A 1 151 ? 9.448 11.002 11.637 1.00 42.53 151 GLY A CA 1
ATOM 1133 C C . GLY A 1 151 ? 9.954 12.035 10.632 1.00 42.53 151 GLY A C 1
ATOM 1134 O O . GLY A 1 151 ? 10.853 12.824 10.911 1.00 42.53 151 GLY A O 1
ATOM 1135 N N . HIS A 1 152 ? 9.306 12.023 9.469 1.00 37.59 152 HIS A N 1
ATOM 1136 C CA . HIS A 1 152 ? 9.417 13.032 8.406 1.00 37.59 152 HIS A CA 1
ATOM 1137 C C . HIS A 1 152 ? 10.701 13.016 7.573 1.00 37.59 152 HIS A C 1
ATOM 1139 O O . HIS A 1 152 ? 11.057 14.025 6.973 1.00 37.59 152 HIS A O 1
ATOM 1145 N N . ALA A 1 153 ? 11.379 11.875 7.463 1.00 30.69 153 ALA A N 1
ATOM 1146 C CA . ALA A 1 153 ? 12.307 11.664 6.357 1.00 30.69 153 ALA A CA 1
ATOM 1147 C C . ALA A 1 153 ? 11.564 10.940 5.223 1.00 30.69 153 ALA A C 1
ATOM 1149 O O . ALA A 1 153 ? 10.911 9.936 5.484 1.00 30.69 153 ALA A O 1
ATOM 1150 N N . PHE A 1 154 ? 11.710 11.439 3.992 1.00 32.94 154 PHE A N 1
ATOM 1151 C CA . PHE A 1 154 ? 11.074 11.024 2.725 1.00 32.94 154 PHE A CA 1
ATOM 1152 C C . PHE A 1 154 ? 9.758 11.725 2.382 1.00 32.94 154 PHE A C 1
ATOM 1154 O O . PHE A 1 154 ? 8.706 11.110 2.392 1.00 32.94 154 PHE A O 1
ATOM 1161 N N . ASP A 1 155 ? 9.865 12.996 1.980 1.00 31.98 155 ASP A N 1
ATOM 1162 C CA . ASP A 1 155 ? 8.826 13.739 1.242 1.00 31.98 155 ASP A CA 1
ATOM 1163 C C . ASP A 1 155 ? 9.146 13.909 -0.260 1.00 31.98 155 ASP A C 1
ATOM 1165 O O . ASP A 1 155 ? 8.292 14.344 -1.019 1.00 31.98 155 ASP A O 1
ATOM 1169 N N . GLY A 1 156 ? 10.350 13.557 -0.730 1.00 26.62 156 GLY A N 1
ATOM 1170 C CA . GLY A 1 156 ? 10.786 13.910 -2.093 1.00 26.62 156 GLY A CA 1
ATOM 1171 C C . GLY A 1 156 ? 10.511 12.878 -3.193 1.00 26.62 156 GLY A C 1
ATOM 1172 O O . GLY A 1 156 ? 10.130 13.257 -4.295 1.00 26.62 156 GLY A O 1
ATOM 1173 N N . ASP A 1 157 ? 10.689 11.579 -2.915 1.00 28.02 157 ASP A N 1
ATOM 1174 C CA . ASP A 1 157 ? 10.953 10.616 -4.004 1.00 28.02 157 ASP A CA 1
ATOM 1175 C C . ASP A 1 157 ? 9.913 9.497 -4.194 1.00 28.02 157 ASP A C 1
ATOM 1177 O O . ASP A 1 157 ? 9.953 8.814 -5.217 1.00 28.02 157 ASP A O 1
ATOM 1181 N N . PHE A 1 158 ? 8.974 9.271 -3.259 1.00 28.19 158 PHE A N 1
ATOM 1182 C CA . PHE A 1 158 ? 8.158 8.040 -3.296 1.00 28.19 158 PHE A CA 1
ATOM 1183 C C . PHE A 1 158 ? 6.647 8.141 -3.106 1.00 28.19 158 PHE A C 1
ATOM 1185 O O . PHE A 1 158 ? 5.996 7.099 -3.095 1.00 28.19 158 PHE A O 1
ATOM 1192 N N . GLY A 1 159 ? 6.022 9.318 -3.046 1.00 29.16 159 GLY A N 1
ATOM 1193 C CA . GLY A 1 159 ? 4.555 9.362 -3.191 1.00 29.16 159 GLY A CA 1
ATOM 1194 C C . GLY A 1 159 ? 3.743 8.671 -2.069 1.00 29.16 159 GLY A C 1
ATOM 1195 O O . GLY A 1 159 ? 2.511 8.634 -2.168 1.00 29.16 159 GLY A O 1
ATOM 1196 N N . ILE A 1 160 ? 4.392 8.119 -1.032 1.00 27.28 160 ILE A N 1
ATOM 1197 C CA . ILE A 1 160 ? 3.793 7.442 0.114 1.00 27.28 160 ILE A CA 1
ATOM 1198 C C . ILE A 1 160 ? 4.151 8.099 1.419 1.00 27.28 160 ILE A C 1
ATOM 1200 O O . ILE A 1 160 ? 5.276 8.345 1.819 1.00 27.28 160 ILE A O 1
ATOM 1204 N N . ALA A 1 161 ? 3.087 8.150 2.141 1.00 28.78 161 ALA A N 1
ATOM 1205 C CA . ALA A 1 161 ? 2.666 9.110 3.037 1.00 28.78 161 ALA A CA 1
ATOM 1206 C C . ALA A 1 161 ? 3.309 9.019 4.419 1.00 28.78 161 ALA A C 1
ATOM 1208 O O . ALA A 1 161 ? 3.210 7.945 4.994 1.00 28.78 161 ALA A O 1
ATOM 1209 N N . SER A 1 162 ? 3.893 10.092 4.990 1.00 32.16 162 SER A N 1
ATOM 1210 C CA . SER A 1 162 ? 4.103 10.360 6.424 1.00 32.16 162 SER A CA 1
ATOM 1211 C C . SER A 1 162 ? 3.850 11.840 7.077 1.00 32.16 162 SER A C 1
ATOM 1213 O O . SER A 1 162 ? 4.674 12.284 7.852 1.00 32.16 162 SER A O 1
ATOM 1215 N N . ALA A 1 163 ? 2.744 12.619 6.861 1.00 25.67 163 ALA A N 1
ATOM 1216 C CA . ALA A 1 163 ? 1.913 13.628 7.624 1.00 25.67 163 ALA A CA 1
ATOM 1217 C C . ALA A 1 163 ? 2.080 13.720 9.128 1.00 25.67 163 ALA A C 1
ATOM 1219 O O . ALA A 1 163 ? 1.409 13.006 9.879 1.00 25.67 163 ALA A O 1
ATOM 1220 N N . PRO A 1 164 ? 2.760 14.769 9.562 1.00 30.50 164 PRO A N 1
ATOM 1221 C CA . PRO A 1 164 ? 2.447 15.471 10.786 1.00 30.50 164 PRO A CA 1
ATOM 1222 C C . PRO A 1 164 ? 1.530 16.680 10.528 1.00 30.50 164 PRO A C 1
ATOM 1224 O O . PRO A 1 164 ? 1.563 17.295 9.468 1.00 30.50 164 PRO A O 1
ATOM 1227 N N . GLU A 1 165 ? 0.732 17.031 11.536 1.00 29.91 165 GLU A N 1
ATOM 1228 C CA . GLU A 1 165 ? 0.423 18.405 12.000 1.00 29.91 165 GLU A CA 1
ATOM 1229 C C . GLU A 1 165 ? -0.033 19.529 11.021 1.00 29.91 165 GLU A C 1
ATOM 1231 O O . GLU A 1 165 ? -0.237 20.666 11.453 1.00 29.91 165 GLU A O 1
ATOM 1236 N N . MET A 1 166 ? -0.309 19.258 9.740 1.00 28.19 166 MET A N 1
ATOM 1237 C CA . MET A 1 166 ? -0.633 20.241 8.683 1.00 28.19 166 MET A CA 1
ATOM 1238 C C . MET A 1 166 ? -2.055 20.851 8.718 1.00 28.19 166 MET A C 1
ATOM 1240 O O . MET A 1 166 ? -2.684 21.078 7.688 1.00 28.19 166 MET A O 1
ATOM 1244 N N . VAL A 1 167 ? -2.561 21.200 9.901 1.00 34.69 167 VAL A N 1
ATOM 1245 C CA . VAL A 1 167 ? -3.594 22.248 10.008 1.00 34.69 167 VAL A CA 1
ATOM 1246 C C . VAL A 1 167 ? -2.960 23.632 10.126 1.00 34.69 167 VAL A C 1
ATOM 1248 O O . VAL A 1 167 ? -3.653 24.618 9.897 1.00 34.69 167 VAL A O 1
ATOM 1251 N N . ARG A 1 168 ? -1.678 23.780 10.493 1.00 28.97 168 ARG A N 1
ATOM 1252 C CA . ARG A 1 168 ? -1.396 24.998 11.254 1.00 28.97 168 ARG A CA 1
ATOM 1253 C C . ARG A 1 168 ? -1.290 26.337 10.525 1.00 28.97 168 ARG A C 1
ATOM 1255 O O . ARG A 1 168 ? -1.831 27.257 11.116 1.00 28.97 168 ARG A O 1
ATOM 1262 N N . GLU A 1 169 ? -0.697 26.544 9.334 1.00 25.31 169 GLU A N 1
ATOM 1263 C CA . GLU A 1 169 ? -0.450 27.980 9.019 1.00 25.31 169 GLU A CA 1
ATOM 1264 C C . GLU A 1 169 ? -0.192 28.508 7.603 1.00 25.31 169 GLU A C 1
ATOM 1266 O O . GLU A 1 169 ? -0.175 29.729 7.459 1.00 25.31 169 GLU A O 1
ATOM 1271 N N . LYS A 1 170 ? -0.002 27.720 6.537 1.00 27.03 170 LYS A N 1
ATOM 1272 C CA . LYS A 1 170 ? 0.426 28.322 5.253 1.00 27.03 170 LYS A CA 1
ATOM 1273 C C . LYS A 1 170 ? -0.306 27.795 4.021 1.00 27.03 170 LYS A C 1
ATOM 1275 O O . LYS A 1 170 ? 0.291 27.243 3.112 1.00 27.03 170 LYS A O 1
ATOM 1280 N N . MET A 1 171 ? -1.582 28.179 3.921 1.00 27.02 171 MET A N 1
ATOM 1281 C CA . MET A 1 171 ? -2.165 28.691 2.662 1.00 27.02 171 MET A CA 1
ATOM 1282 C C . MET A 1 171 ? -1.563 30.073 2.301 1.00 27.02 171 MET A C 1
ATOM 1284 O O . MET A 1 171 ? -2.267 30.986 1.876 1.00 27.02 171 MET A O 1
ATOM 1288 N N . LEU A 1 172 ? -0.261 30.263 2.520 1.00 25.95 172 LEU A N 1
ATOM 1289 C CA . LEU A 1 172 ? 0.469 31.481 2.199 1.00 25.95 172 LEU A CA 1
ATOM 1290 C C . LEU A 1 172 ? 1.487 31.119 1.127 1.00 25.95 172 LEU A C 1
ATOM 1292 O O . LEU A 1 172 ? 2.546 30.603 1.451 1.00 25.95 172 LEU A O 1
ATOM 1296 N N . ALA A 1 173 ? 1.053 31.353 -0.113 1.00 31.34 173 ALA A N 1
ATOM 1297 C CA . ALA A 1 173 ? 1.785 31.885 -1.258 1.00 31.34 173 ALA A CA 1
ATOM 1298 C C . ALA A 1 173 ? 3.238 31.435 -1.529 1.00 31.34 173 ALA A C 1
ATOM 1300 O O . ALA A 1 173 ? 4.087 31.368 -0.649 1.00 31.34 173 ALA A O 1
ATOM 1301 N N . THR A 1 174 ? 3.518 31.351 -2.832 1.00 28.94 174 THR A N 1
ATOM 1302 C CA . THR A 1 174 ? 4.821 31.327 -3.526 1.00 28.94 174 THR A CA 1
ATOM 1303 C C . THR A 1 174 ? 5.581 29.996 -3.630 1.00 28.94 174 THR A C 1
ATOM 1305 O O . THR A 1 174 ? 6.192 29.535 -2.680 1.00 28.94 174 THR A O 1
ATOM 1308 N N . GLU A 1 175 ? 5.493 29.458 -4.855 1.00 34.56 175 GLU A N 1
ATOM 1309 C CA . GLU A 1 175 ? 6.541 28.917 -5.744 1.00 34.56 175 GLU A CA 1
ATOM 1310 C C . GLU A 1 175 ? 7.524 27.831 -5.248 1.00 34.56 175 GLU A C 1
ATOM 1312 O O . GLU A 1 175 ? 8.239 27.987 -4.267 1.00 34.56 175 GLU A O 1
ATOM 1317 N N . ASP A 1 176 ? 7.585 26.779 -6.080 1.00 31.22 176 ASP A N 1
ATOM 1318 C CA . ASP A 1 176 ? 8.552 25.678 -6.200 1.00 31.22 176 ASP A CA 1
ATOM 1319 C C . ASP A 1 176 ? 8.553 24.523 -5.163 1.00 31.22 176 ASP A C 1
ATOM 1321 O O . ASP A 1 176 ? 8.986 24.665 -4.024 1.00 31.22 176 ASP A O 1
ATOM 1325 N N . PHE A 1 177 ? 8.194 23.331 -5.686 1.00 29.55 177 PHE A N 1
ATOM 1326 C CA . PHE A 1 177 ? 8.371 21.927 -5.232 1.00 29.55 177 PHE A CA 1
ATOM 1327 C C . 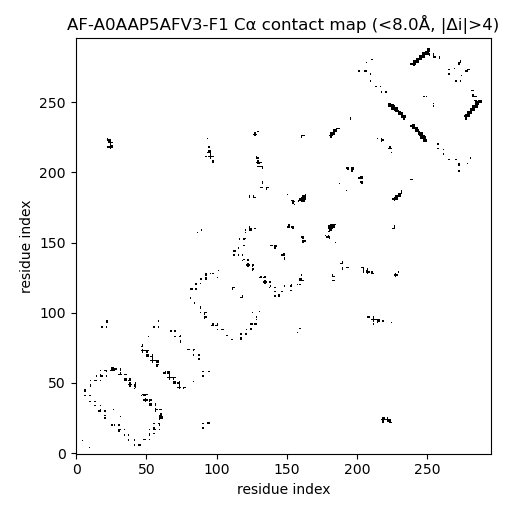PHE A 1 177 ? 7.124 21.092 -4.813 1.00 29.55 177 PHE A C 1
ATOM 1329 O O . PHE A 1 177 ? 6.151 21.637 -4.293 1.00 29.55 177 PHE A O 1
ATOM 1336 N N . PRO A 1 178 ? 7.118 19.771 -5.148 1.00 34.19 178 PRO A N 1
ATOM 1337 C CA . PRO A 1 178 ? 5.943 18.905 -5.287 1.00 34.19 178 PRO A CA 1
ATOM 1338 C C . PRO A 1 178 ? 5.522 18.224 -3.970 1.00 34.19 178 PRO A C 1
ATOM 1340 O O . PRO A 1 178 ? 6.285 18.152 -3.015 1.00 34.19 178 PRO A O 1
ATOM 1343 N N . GLU A 1 179 ? 4.275 17.755 -3.940 1.00 33.81 179 GLU A N 1
ATOM 1344 C CA . GLU A 1 179 ? 3.463 17.413 -2.759 1.00 33.81 179 GLU A CA 1
ATOM 1345 C C . GLU A 1 179 ? 4.071 16.406 -1.742 1.00 33.81 179 GLU A C 1
ATOM 1347 O O . GLU A 1 179 ? 4.599 15.371 -2.154 1.00 33.81 179 GLU A O 1
ATOM 1352 N N . PRO A 1 180 ? 3.897 16.639 -0.418 1.00 31.50 180 PRO A N 1
ATOM 1353 C CA . PRO A 1 180 ? 4.403 15.778 0.654 1.00 31.50 180 PRO A CA 1
ATOM 1354 C C . PRO A 1 180 ? 3.493 14.585 1.003 1.00 31.50 180 PRO A C 1
ATOM 1356 O O . PRO A 1 180 ? 2.314 14.488 0.653 1.00 31.50 180 PRO A O 1
ATOM 1359 N N . LEU A 1 181 ? 4.066 13.666 1.765 1.00 33.06 181 LEU A N 1
ATOM 1360 C CA . LEU A 1 181 ? 3.602 12.333 2.089 1.00 33.06 181 LEU A CA 1
ATOM 1361 C C . LEU A 1 181 ? 2.982 12.283 3.534 1.00 33.06 181 LEU A C 1
ATOM 1363 O O . LEU A 1 181 ? 3.671 12.763 4.411 1.00 33.06 181 LEU A O 1
ATOM 1367 N N . PRO A 1 182 ? 1.791 11.644 3.843 1.00 33.66 182 PRO A N 1
ATOM 1368 C CA . PRO A 1 182 ? 1.003 11.349 5.146 1.00 33.6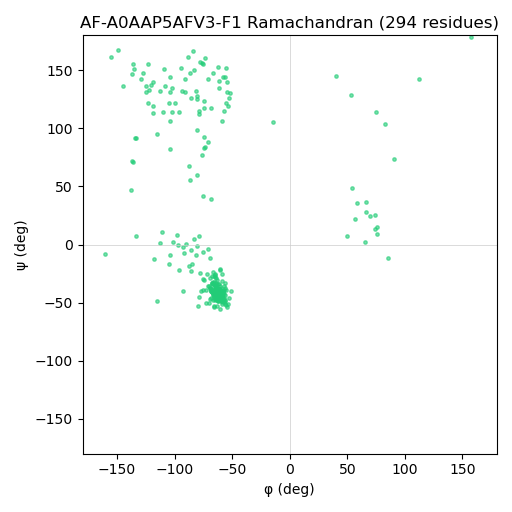6 182 PRO A CA 1
ATOM 1369 C C . PRO A 1 182 ? 1.233 10.292 6.373 1.00 33.66 182 PRO A C 1
ATOM 1371 O O . PRO A 1 182 ? 1.224 9.101 6.146 1.00 33.66 182 PRO A O 1
ATOM 1374 N N . SER A 1 183 ? 1.352 10.605 7.713 1.00 31.95 183 SER A N 1
ATOM 1375 C CA . SER A 1 183 ? 2.043 9.799 8.795 1.00 31.95 183 SER A CA 1
ATOM 1376 C C . SER A 1 183 ? 1.188 9.428 9.960 1.00 31.95 183 SER A C 1
ATOM 1378 O O . SER A 1 183 ? 0.281 10.138 10.374 1.00 31.95 183 SER A O 1
ATOM 1380 N N . SER A 1 184 ? 1.649 8.345 10.569 1.00 34.72 184 SER A N 1
ATOM 1381 C CA . SER A 1 184 ? 1.362 7.908 11.913 1.00 34.72 184 SER A CA 1
ATOM 1382 C C . SER A 1 184 ? 2.481 8.265 12.914 1.00 34.72 184 SER A C 1
ATOM 1384 O O . SER A 1 184 ? 3.620 7.783 12.803 1.00 34.72 184 SER A O 1
ATOM 1386 N N . VAL A 1 185 ? 2.114 9.028 13.947 1.00 33.31 185 VAL A N 1
ATOM 1387 C CA . VAL A 1 185 ? 2.825 9.112 15.234 1.00 33.31 185 VAL A CA 1
ATOM 1388 C C . VAL A 1 185 ? 2.218 8.059 16.164 1.00 33.31 185 VAL A C 1
ATOM 1390 O O . VAL A 1 185 ? 0.998 7.993 16.286 1.00 33.31 185 VAL A O 1
ATOM 1393 N N . TYR A 1 186 ? 3.050 7.243 16.815 1.00 37.41 186 TYR A N 1
ATOM 1394 C CA . TYR A 1 186 ? 2.606 6.227 17.775 1.00 37.41 186 TYR A CA 1
ATOM 1395 C C . TYR A 1 186 ? 3.260 6.464 19.136 1.00 37.41 186 TYR A C 1
ATOM 1397 O O . TYR A 1 186 ? 4.476 6.627 19.208 1.00 37.41 186 TYR A O 1
ATOM 1405 N N . THR A 1 187 ? 2.467 6.428 20.204 1.00 37.56 187 THR A N 1
ATOM 1406 C CA . THR A 1 187 ? 2.919 6.452 21.610 1.00 37.56 187 THR A CA 1
ATOM 1407 C C . THR A 1 187 ? 2.680 5.121 22.332 1.00 37.56 187 THR A C 1
ATOM 1409 O O . THR A 1 187 ? 2.829 5.046 23.544 1.00 37.56 187 THR A O 1
ATOM 1412 N N . PHE A 1 188 ? 2.317 4.069 21.597 1.00 48.28 188 PHE A N 1
ATOM 1413 C CA . PHE A 1 188 ? 1.982 2.747 22.122 1.00 48.28 188 PHE A CA 1
ATOM 1414 C C . PHE A 1 188 ? 3.043 1.739 21.682 1.00 48.28 188 PHE A C 1
ATOM 1416 O O . PHE A 1 188 ? 3.442 1.754 20.512 1.00 48.28 188 PHE A O 1
ATOM 1423 N N . SER A 1 189 ? 3.547 0.921 22.607 1.00 52.91 189 SER A N 1
ATOM 1424 C CA . SER A 1 189 ? 4.605 -0.035 22.283 1.00 52.91 189 SER A CA 1
ATOM 1425 C C . SER A 1 189 ? 4.044 -1.226 21.496 1.00 52.91 189 SER A C 1
ATOM 1427 O O . SER A 1 189 ? 2.855 -1.541 21.565 1.00 52.91 189 SER A O 1
ATOM 1429 N N . ALA A 1 190 ? 4.899 -1.892 20.715 1.00 55.38 190 ALA A N 1
ATOM 1430 C CA . ALA A 1 190 ? 4.506 -3.108 20.008 1.00 55.38 190 ALA A CA 1
ATOM 1431 C C . ALA A 1 190 ? 4.095 -4.222 20.983 1.00 55.38 190 ALA A C 1
ATOM 1433 O O . ALA A 1 190 ? 3.173 -4.963 20.680 1.00 55.38 190 ALA A O 1
ATOM 1434 N N . GLU A 1 191 ? 4.730 -4.301 22.153 1.00 62.91 191 GLU A N 1
ATOM 1435 C CA . GLU A 1 191 ? 4.446 -5.308 23.183 1.00 62.91 191 GLU A CA 1
ATOM 1436 C C . GLU A 1 191 ? 3.055 -5.103 23.801 1.00 62.91 191 GLU A C 1
ATOM 1438 O O . GLU A 1 191 ? 2.295 -6.059 23.942 1.00 62.91 191 GLU A O 1
ATOM 1443 N N . ASP A 1 192 ? 2.664 -3.850 24.064 1.00 64.06 192 ASP A N 1
ATOM 1444 C CA . ASP A 1 192 ? 1.314 -3.534 24.550 1.00 64.06 192 ASP A CA 1
ATOM 1445 C C . ASP A 1 192 ? 0.244 -3.899 23.503 1.00 64.06 192 ASP A C 1
ATOM 1447 O O . ASP A 1 192 ? -0.843 -4.369 23.838 1.00 64.06 192 ASP A O 1
ATOM 1451 N N . ALA A 1 193 ? 0.558 -3.723 22.215 1.00 61.53 193 ALA A N 1
ATOM 1452 C CA . ALA A 1 193 ? -0.295 -4.120 21.093 1.00 61.53 193 ALA A CA 1
ATOM 1453 C C . ALA A 1 193 ? -0.468 -5.628 20.984 1.00 61.53 193 ALA A C 1
ATOM 1455 O O . ALA A 1 193 ? -1.589 -6.100 20.784 1.00 61.53 193 ALA A O 1
ATOM 1456 N N . GLU A 1 194 ? 0.621 -6.375 21.134 1.00 68.44 194 GLU A N 1
ATOM 1457 C CA . GLU A 1 194 ? 0.579 -7.831 21.150 1.00 68.44 194 GLU A CA 1
ATOM 1458 C C . GLU A 1 194 ? -0.254 -8.346 22.315 1.00 68.44 194 GLU A C 1
ATOM 1460 O O . GLU A 1 194 ? -1.132 -9.176 22.096 1.00 68.44 194 GLU A O 1
ATOM 1465 N N . GLN A 1 195 ? -0.034 -7.824 23.524 1.00 71.25 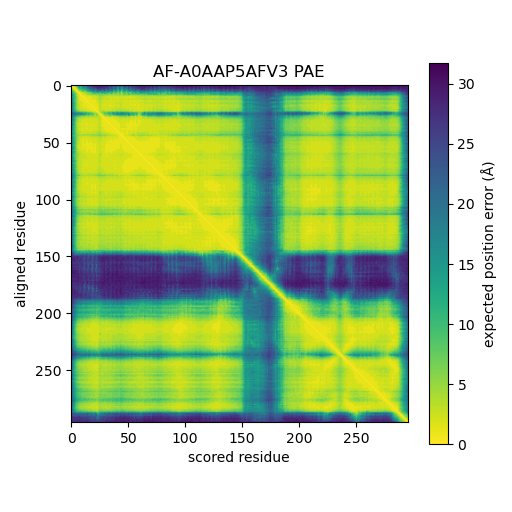195 GLN A N 1
ATOM 1466 C CA . GLN A 1 195 ? -0.756 -8.274 24.709 1.00 71.25 195 GLN A CA 1
ATOM 1467 C C . GLN A 1 195 ? -2.259 -7.994 24.595 1.00 71.25 195 GLN A C 1
ATOM 1469 O O . GLN A 1 195 ? -3.066 -8.897 24.802 1.00 71.25 195 GLN A O 1
ATOM 1474 N N . VAL A 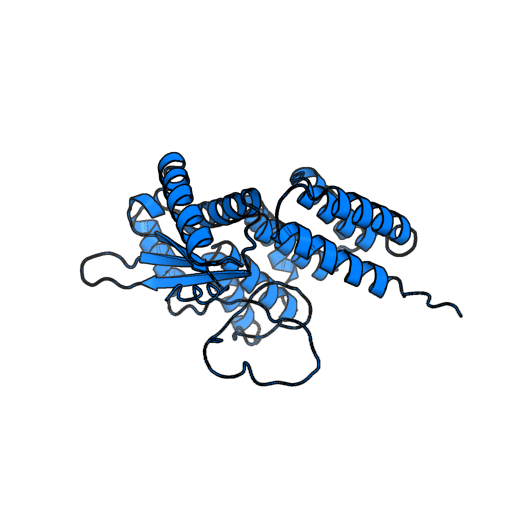1 196 ? -2.649 -6.781 24.182 1.00 68.12 196 VAL A N 1
ATOM 1475 C CA . VAL A 1 196 ? -4.066 -6.410 24.018 1.00 68.12 196 VAL A CA 1
ATOM 1476 C C . VAL A 1 196 ? -4.771 -7.280 22.974 1.00 68.12 196 VAL A C 1
ATOM 1478 O O . VAL A 1 196 ? -5.940 -7.628 23.155 1.00 68.12 196 VAL A O 1
ATOM 1481 N N . LEU A 1 197 ? -4.096 -7.631 21.876 1.00 72.06 197 LEU A N 1
ATOM 1482 C CA . LEU A 1 197 ? -4.658 -8.512 20.848 1.00 72.06 197 LEU A CA 1
ATOM 1483 C C . LEU A 1 197 ? -4.682 -9.976 21.307 1.00 72.06 197 LEU A C 1
ATOM 1485 O O . LEU A 1 197 ? -5.678 -10.665 21.082 1.00 72.06 197 LEU A O 1
ATOM 1489 N N . ALA A 1 198 ? -3.639 -10.436 22.001 1.00 78.81 198 ALA A N 1
ATOM 1490 C CA . ALA A 1 198 ? -3.552 -11.787 22.549 1.00 78.81 198 ALA A CA 1
ATOM 1491 C C . ALA A 1 198 ? -4.639 -12.056 23.598 1.00 78.81 198 ALA A C 1
ATOM 1493 O O . ALA A 1 198 ? -5.265 -13.115 23.556 1.00 78.81 198 ALA A O 1
ATOM 1494 N N . ASP A 1 199 ? -4.935 -11.084 24.466 1.00 76.19 199 ASP A N 1
ATOM 1495 C CA . ASP A 1 199 ? -6.022 -11.162 25.453 1.00 76.19 199 ASP A CA 1
ATOM 1496 C C . ASP A 1 199 ? -7.403 -11.336 24.792 1.00 76.19 199 ASP A C 1
ATOM 1498 O O . ASP A 1 199 ? -8.339 -11.852 25.403 1.00 76.19 199 ASP A O 1
ATOM 1502 N N . GLN A 1 200 ? -7.527 -10.949 23.520 1.00 71.56 200 GLN A N 1
ATOM 1503 C CA . GLN A 1 200 ? -8.726 -11.126 22.699 1.00 71.56 200 GLN A CA 1
ATOM 1504 C C . GLN A 1 200 ? -8.664 -12.366 21.792 1.00 71.56 200 GLN A C 1
ATOM 1506 O O . GLN A 1 200 ? -9.608 -12.625 21.048 1.00 71.56 200 GLN A O 1
ATOM 1511 N N . GLY A 1 201 ? -7.568 -13.132 21.824 1.00 78.00 201 GLY A N 1
ATOM 1512 C CA . GLY A 1 201 ? -7.341 -14.277 20.939 1.00 78.00 201 GLY A CA 1
ATOM 1513 C C . GLY A 1 201 ? -7.091 -13.893 19.475 1.00 78.00 201 GLY A C 1
ATOM 1514 O O . GLY A 1 201 ? -7.365 -14.692 18.579 1.00 78.00 201 GLY A O 1
ATOM 1515 N N . LEU A 1 202 ? -6.609 -12.674 19.218 1.00 78.44 202 LEU A N 1
ATOM 1516 C CA . LEU A 1 202 ? -6.431 -12.106 17.881 1.00 78.44 202 LEU A CA 1
ATOM 1517 C C . LEU A 1 202 ? -4.949 -12.001 17.515 1.00 78.44 202 LEU A C 1
ATOM 1519 O O . LEU A 1 202 ? -4.080 -11.863 18.374 1.00 78.44 202 LEU A O 1
ATOM 1523 N N . SER A 1 203 ? -4.653 -12.078 16.215 1.00 84.12 203 SER A N 1
ATOM 1524 C CA . SER A 1 203 ? -3.282 -11.926 15.725 1.00 84.12 203 SER A CA 1
ATOM 1525 C C . SER A 1 203 ? -2.865 -10.455 15.687 1.00 84.12 203 SER A C 1
ATOM 1527 O O . SER A 1 203 ? -3.694 -9.559 15.533 1.00 84.12 203 SER A O 1
ATOM 1529 N N . VAL A 1 204 ? -1.555 -10.215 15.731 1.00 75.94 204 VAL A N 1
ATOM 1530 C CA . VAL A 1 204 ? -0.940 -8.879 15.618 1.00 75.94 204 VAL A CA 1
ATOM 1531 C C . VAL A 1 204 ? -1.242 -8.170 14.294 1.00 75.94 204 VAL A C 1
ATOM 1533 O O . VAL A 1 204 ? -1.164 -6.947 14.206 1.00 75.94 204 VAL A O 1
ATOM 1536 N N . ASP A 1 205 ? -1.621 -8.937 13.271 1.00 83.50 205 ASP A N 1
ATOM 1537 C CA . ASP A 1 205 ? -1.964 -8.433 11.944 1.00 83.50 205 ASP A CA 1
ATOM 1538 C C . ASP A 1 205 ? -3.475 -8.170 11.796 1.00 83.50 205 ASP A C 1
ATOM 1540 O O . ASP A 1 205 ? -3.902 -7.675 10.751 1.00 83.50 205 ASP A O 1
ATOM 1544 N N . ALA A 1 206 ? -4.294 -8.448 12.822 1.00 85.88 206 ALA A N 1
ATOM 1545 C CA . ALA A 1 206 ? -5.754 -8.347 12.749 1.00 85.88 206 ALA A CA 1
ATOM 1546 C C . ALA A 1 206 ? -6.240 -6.955 12.312 1.00 85.88 206 ALA A C 1
ATOM 1548 O O . ALA A 1 206 ? -7.225 -6.847 11.588 1.00 85.88 206 ALA A O 1
ATOM 1549 N N . TRP A 1 207 ? -5.522 -5.889 12.680 1.00 85.38 207 TRP A N 1
ATOM 1550 C CA . TRP A 1 207 ? -5.818 -4.511 12.265 1.00 85.38 207 TRP A CA 1
ATOM 1551 C C . TRP A 1 207 ? -5.720 -4.260 10.768 1.00 85.38 207 TRP A C 1
ATOM 1553 O O . TRP A 1 207 ? -6.411 -3.395 10.233 1.00 85.38 207 TRP A O 1
ATOM 1563 N N . SER A 1 208 ? -4.846 -4.991 10.093 1.00 89.81 208 SER A N 1
ATOM 1564 C CA . SER A 1 208 ? -4.491 -4.700 8.714 1.00 89.81 208 SER A CA 1
ATOM 1565 C C . SER A 1 208 ? -5.594 -5.112 7.729 1.00 89.81 208 SER A C 1
ATOM 1567 O O . SER A 1 208 ? -5.809 -4.460 6.706 1.00 89.81 208 SER A O 1
ATOM 1569 N N . GLU A 1 209 ? -6.373 -6.142 8.063 1.00 92.94 209 GLU A N 1
ATOM 1570 C CA . GLU A 1 209 ? -7.450 -6.655 7.215 1.00 92.94 209 GLU A CA 1
ATOM 1571 C C . GLU A 1 209 ? -8.583 -5.648 6.954 1.00 92.94 209 GLU A C 1
ATOM 1573 O O . GLU A 1 209 ? -8.876 -5.397 5.773 1.00 92.94 209 GLU A O 1
ATOM 1578 N N . PRO A 1 210 ? -9.216 -5.026 7.974 1.00 93.69 210 PRO A N 1
ATOM 1579 C CA . PRO A 1 210 ? -10.274 -4.053 7.726 1.00 93.69 210 PRO A CA 1
ATOM 1580 C C . PRO A 1 210 ? -9.741 -2.776 7.064 1.00 93.69 210 PRO A C 1
ATOM 1582 O O . PRO A 1 210 ? -10.463 -2.166 6.278 1.00 93.69 210 PRO A O 1
ATOM 1585 N N . ILE A 1 211 ? -8.468 -2.413 7.266 1.00 93.38 211 ILE A N 1
ATOM 1586 C CA . ILE A 1 211 ? -7.830 -1.285 6.565 1.00 93.38 211 ILE A CA 1
ATOM 1587 C C . ILE A 1 211 ? -7.636 -1.591 5.083 1.00 93.38 211 ILE A C 1
ATOM 1589 O O . ILE A 1 211 ? -8.030 -0.800 4.224 1.00 93.38 211 ILE A O 1
ATOM 1593 N N . GLY A 1 212 ? -7.122 -2.778 4.754 1.00 94.75 212 GLY A N 1
ATOM 1594 C CA . GLY A 1 212 ? -7.075 -3.259 3.375 1.00 94.75 212 GLY A CA 1
ATOM 1595 C C . GLY A 1 212 ? -8.456 -3.303 2.724 1.00 94.75 212 GLY A C 1
ATOM 1596 O O . GLY A 1 212 ? -8.610 -2.953 1.551 1.00 94.75 212 GLY A O 1
ATOM 1597 N N . CYS A 1 213 ? -9.477 -3.701 3.486 1.00 96.12 213 CYS A N 1
ATOM 1598 C CA . CYS A 1 213 ? -10.868 -3.684 3.046 1.00 96.12 213 CYS A CA 1
ATOM 1599 C C . CYS A 1 213 ? -11.360 -2.261 2.743 1.00 96.12 213 CYS A C 1
ATOM 1601 O O . CYS A 1 213 ? -11.889 -2.036 1.654 1.00 96.12 213 CYS A O 1
ATOM 1603 N N . ALA A 1 214 ? -11.113 -1.303 3.641 1.00 95.94 214 ALA A N 1
ATOM 1604 C CA . ALA A 1 214 ? -11.468 0.105 3.468 1.00 95.94 214 ALA A CA 1
ATOM 1605 C C . ALA A 1 214 ? -10.808 0.721 2.226 1.00 95.94 214 ALA A C 1
ATOM 1607 O O . ALA A 1 214 ? -11.486 1.325 1.398 1.00 95.94 214 ALA A O 1
ATOM 1608 N N . ILE A 1 215 ? -9.503 0.497 2.029 1.00 94.31 215 ILE A N 1
ATOM 1609 C CA . ILE A 1 215 ? -8.772 0.990 0.851 1.00 94.31 215 ILE A CA 1
ATOM 1610 C C . ILE A 1 215 ? -9.386 0.433 -0.440 1.00 94.31 215 ILE A C 1
ATOM 1612 O O . ILE A 1 215 ? -9.623 1.175 -1.395 1.00 94.31 215 ILE A O 1
ATOM 1616 N N . ARG A 1 216 ? -9.691 -0.871 -0.487 1.00 94.19 216 ARG A N 1
ATOM 1617 C CA . ARG A 1 216 ? -10.323 -1.489 -1.666 1.00 94.19 216 ARG A CA 1
ATOM 1618 C C . ARG A 1 216 ? -11.718 -0.928 -1.933 1.00 94.19 216 ARG A C 1
ATOM 1620 O O . ARG A 1 216 ? -12.026 -0.645 -3.090 1.00 94.19 216 ARG A O 1
ATOM 1627 N N . PHE A 1 217 ? -12.526 -0.753 -0.889 1.00 95.44 217 PHE A N 1
ATOM 1628 C CA . PHE A 1 217 ? -13.855 -0.151 -0.979 1.00 95.44 217 PHE A CA 1
ATOM 1629 C C . PHE A 1 217 ? -13.786 1.272 -1.556 1.00 95.44 217 PHE A C 1
ATOM 1631 O O . PHE A 1 217 ? -14.426 1.570 -2.566 1.00 95.44 217 PHE A O 1
ATOM 1638 N N . LEU A 1 218 ? -12.923 2.124 -0.998 1.00 94.06 218 LEU A N 1
ATOM 1639 C CA . LEU A 1 218 ? -12.752 3.506 -1.448 1.00 94.06 218 LEU A CA 1
ATOM 1640 C C . LEU A 1 218 ? -12.261 3.579 -2.901 1.00 94.06 218 LEU A C 1
ATOM 1642 O O . LEU A 1 218 ? -12.789 4.357 -3.694 1.00 94.06 218 LEU A O 1
ATOM 1646 N N . ARG A 1 219 ? -11.349 2.692 -3.317 1.00 91.38 219 ARG A N 1
ATOM 1647 C CA . ARG A 1 219 ? -10.929 2.600 -4.728 1.00 91.38 219 ARG A CA 1
ATOM 1648 C C . ARG A 1 219 ? -12.052 2.203 -5.677 1.00 91.38 219 ARG A C 1
ATOM 1650 O O . ARG A 1 219 ? -12.095 2.708 -6.799 1.00 91.38 219 ARG A O 1
ATOM 1657 N N . GLN A 1 220 ? -12.940 1.295 -5.271 1.00 92.00 220 GLN A N 1
ATOM 1658 C CA . GLN A 1 220 ? -14.109 0.924 -6.080 1.00 92.00 220 GLN A CA 1
ATOM 1659 C C . GLN A 1 220 ? -15.053 2.119 -6.261 1.00 92.00 220 GLN A C 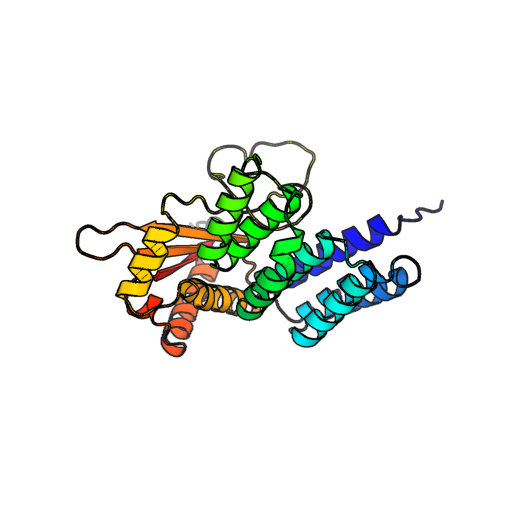1
ATOM 1661 O O . GLN A 1 220 ? -15.610 2.301 -7.342 1.00 92.00 220 GLN A O 1
ATOM 1666 N N . LYS A 1 221 ? -15.149 2.973 -5.238 1.00 91.94 221 LYS A N 1
ATOM 1667 C CA . LYS A 1 221 ? -15.892 4.240 -5.250 1.00 91.94 221 LYS A CA 1
ATOM 1668 C C . LYS A 1 221 ? -15.154 5.403 -5.921 1.00 91.94 221 LYS A C 1
ATOM 1670 O O . LYS A 1 221 ? -15.719 6.483 -6.038 1.00 91.94 221 LYS A O 1
ATOM 1675 N N . ARG A 1 222 ? -13.923 5.185 -6.400 1.00 91.38 222 ARG A N 1
ATOM 1676 C CA . ARG A 1 222 ? -13.033 6.218 -6.959 1.00 91.38 222 ARG A CA 1
ATOM 1677 C C . ARG A 1 222 ? -12.723 7.360 -5.984 1.00 91.38 222 ARG A C 1
ATOM 1679 O O . ARG A 1 222 ? -12.595 8.519 -6.372 1.00 91.38 222 ARG A O 1
ATOM 1686 N N . LEU A 1 223 ? -12.608 7.017 -4.707 1.00 90.75 223 LEU A N 1
ATOM 1687 C CA . LEU A 1 223 ? -12.247 7.927 -3.633 1.00 90.75 223 LEU A CA 1
ATOM 1688 C C . LEU A 1 223 ? -10.778 7.706 -3.270 1.00 90.75 223 LEU A C 1
ATOM 1690 O O . LEU A 1 223 ? -10.388 6.637 -2.798 1.00 90.75 223 LEU A O 1
ATOM 1694 N N . LYS A 1 224 ? -9.951 8.724 -3.521 1.00 87.50 224 LYS A N 1
ATOM 1695 C CA . LYS A 1 224 ? -8.505 8.663 -3.280 1.00 87.50 224 LYS A CA 1
ATOM 1696 C C . LYS A 1 224 ? -8.220 8.755 -1.786 1.00 87.50 224 LYS A C 1
ATOM 1698 O O . LYS A 1 224 ? -8.461 9.798 -1.180 1.00 87.50 224 LYS A O 1
ATOM 1703 N N . VAL A 1 225 ? -7.627 7.698 -1.232 1.00 85.12 225 VAL A N 1
ATOM 1704 C CA . VAL A 1 225 ? -7.025 7.716 0.107 1.00 85.12 225 VAL A CA 1
ATOM 1705 C C . VAL A 1 225 ? -5.668 8.395 0.010 1.00 85.12 225 VAL A C 1
ATOM 1707 O O . VAL A 1 225 ? -4.749 7.889 -0.636 1.00 85.12 225 VAL A O 1
ATOM 1710 N N . VAL A 1 226 ? -5.543 9.547 0.656 1.00 81.75 226 VAL A N 1
ATOM 1711 C CA . VAL A 1 226 ? -4.276 10.266 0.763 1.00 81.75 226 VAL A CA 1
ATOM 1712 C C . VAL A 1 226 ? -3.445 9.606 1.850 1.00 81.75 226 VAL A C 1
ATOM 1714 O O . VAL A 1 226 ? -2.327 9.182 1.587 1.00 81.75 226 VAL A O 1
ATOM 1717 N N . ALA A 1 227 ? -4.030 9.453 3.038 1.00 77.75 227 ALA A N 1
ATOM 1718 C CA . ALA A 1 227 ? -3.348 9.077 4.267 1.00 77.75 227 ALA A CA 1
ATOM 1719 C C . ALA A 1 227 ? -4.120 8.026 5.049 1.00 77.75 227 ALA A C 1
ATOM 1721 O O . ALA A 1 227 ? -5.350 8.024 5.014 1.00 77.75 227 ALA A O 1
ATOM 1722 N N . VAL A 1 228 ? -3.400 7.263 5.868 1.00 78.31 228 VAL A N 1
ATOM 1723 C CA . VAL A 1 228 ? -3.988 6.536 6.994 1.00 78.31 228 VAL A CA 1
ATOM 1724 C C . VAL A 1 228 ? -3.278 6.974 8.263 1.00 78.31 228 VAL A C 1
ATOM 1726 O O . VAL A 1 228 ? -2.057 6.870 8.372 1.00 78.31 228 VAL A O 1
ATOM 1729 N N . LYS A 1 229 ? -4.049 7.490 9.215 1.00 76.06 229 LYS A N 1
ATOM 1730 C CA . LYS A 1 229 ? -3.583 7.802 10.559 1.00 76.06 229 LYS A CA 1
ATOM 1731 C C . LYS A 1 229 ? -4.178 6.794 11.524 1.00 76.06 229 LYS A C 1
ATOM 1733 O O . LYS A 1 229 ? -5.358 6.485 11.466 1.00 76.06 229 LYS A O 1
ATOM 1738 N N . SER A 1 230 ? -3.359 6.313 12.433 1.00 71.44 230 SER A N 1
ATOM 1739 C CA . SER A 1 230 ? -3.743 5.394 13.498 1.00 71.44 230 SER A CA 1
ATOM 1740 C C . SER A 1 230 ? -3.487 6.064 14.837 1.00 71.44 230 SER A C 1
ATOM 1742 O O . SER A 1 230 ? -2.493 6.774 15.014 1.00 71.44 230 SER A O 1
ATOM 1744 N N . SER A 1 231 ? -4.391 5.889 15.786 1.00 69.56 231 SER A N 1
ATOM 1745 C CA . SER A 1 231 ? -4.282 6.460 17.123 1.00 69.56 231 SER A CA 1
ATOM 1746 C C . SER A 1 231 ? -4.874 5.497 18.133 1.00 69.56 231 SER A C 1
ATOM 1748 O O . SER A 1 231 ? -5.944 4.942 17.911 1.00 69.56 231 SER A O 1
ATOM 1750 N N . PHE A 1 232 ? -4.181 5.313 19.249 1.00 70.00 232 PHE A N 1
ATOM 1751 C CA . PHE A 1 232 ? -4.713 4.555 20.370 1.00 70.00 232 PHE A CA 1
ATOM 1752 C C . PHE A 1 232 ? -5.546 5.482 21.240 1.00 70.00 232 PHE A C 1
ATOM 1754 O O . PHE A 1 232 ? -5.072 6.539 21.660 1.00 70.00 232 PHE A O 1
ATOM 1761 N N . ILE A 1 233 ? -6.787 5.086 21.486 1.00 68.75 233 ILE A N 1
ATOM 1762 C CA . ILE A 1 233 ? -7.710 5.802 22.351 1.00 68.75 233 ILE A CA 1
ATOM 1763 C C . ILE A 1 233 ? -7.778 5.028 23.668 1.00 68.75 233 ILE A C 1
ATOM 1765 O O . ILE A 1 233 ? -8.359 3.937 23.698 1.00 68.75 233 ILE A O 1
ATOM 1769 N N . PRO A 1 234 ? -7.156 5.542 24.746 1.00 67.62 234 PRO A N 1
ATOM 1770 C CA . PRO A 1 234 ? -7.328 4.957 26.063 1.00 67.62 234 PRO A CA 1
ATOM 1771 C C . PRO A 1 234 ? -8.776 5.152 26.508 1.00 67.62 234 PRO A C 1
ATOM 1773 O O . PRO A 1 234 ? -9.424 6.149 26.176 1.00 67.62 234 PRO A O 1
ATOM 1776 N N . HIS A 1 235 ? -9.279 4.191 27.266 1.00 65.75 235 HIS A N 1
ATOM 1777 C CA . HIS A 1 235 ? -10.604 4.258 27.851 1.00 65.75 235 HIS A CA 1
ATOM 1778 C C . HIS A 1 235 ? -10.518 3.954 29.341 1.00 65.75 235 HIS A C 1
ATOM 1780 O O . HIS A 1 235 ? -9.758 3.079 29.745 1.00 65.75 235 HIS A O 1
ATOM 1786 N N . ASP A 1 236 ? -11.320 4.662 30.133 1.00 65.62 236 ASP A N 1
ATOM 1787 C CA . ASP A 1 236 ? -11.326 4.499 31.590 1.00 65.62 236 ASP A CA 1
ATOM 1788 C C . ASP A 1 236 ? -11.936 3.147 32.006 1.00 65.62 236 ASP A C 1
ATOM 1790 O O . ASP A 1 236 ? -11.443 2.498 32.925 1.00 65.62 236 ASP A O 1
ATOM 1794 N N . ASP A 1 237 ? -12.955 2.684 31.270 1.00 70.25 237 ASP A N 1
ATOM 1795 C CA . ASP A 1 237 ? -13.773 1.517 31.641 1.00 70.25 237 ASP A CA 1
ATOM 1796 C C . ASP A 1 237 ? -13.598 0.299 30.713 1.00 70.25 237 ASP A C 1
ATOM 1798 O O . ASP A 1 237 ? -14.280 -0.716 30.869 1.00 70.25 237 ASP A O 1
ATOM 1802 N N . ARG A 1 238 ? -12.732 0.386 29.696 1.00 67.00 238 ARG A N 1
ATOM 1803 C CA . ARG A 1 238 ? -12.525 -0.693 28.712 1.00 67.00 238 ARG A CA 1
ATOM 1804 C C . ARG A 1 238 ? -11.096 -0.713 28.185 1.00 67.00 238 ARG A C 1
ATOM 1806 O O . ARG A 1 238 ? -10.343 0.236 28.368 1.00 67.00 238 ARG A O 1
ATOM 1813 N N . ALA A 1 239 ? -10.742 -1.795 27.495 1.00 67.62 239 ALA A N 1
ATOM 1814 C CA . ALA A 1 239 ? -9.456 -1.899 26.820 1.00 67.62 239 ALA A CA 1
ATOM 1815 C C . ALA A 1 239 ? -9.256 -0.741 25.826 1.00 67.62 239 ALA A C 1
ATOM 1817 O O . ALA A 1 239 ? -10.204 -0.295 25.171 1.00 67.62 239 ALA A O 1
ATOM 1818 N N . THR A 1 240 ? -8.013 -0.272 25.715 1.00 70.12 240 THR A N 1
ATOM 1819 C CA . THR A 1 240 ? -7.595 0.720 24.721 1.00 70.12 240 THR A CA 1
ATOM 1820 C C . THR A 1 240 ? -8.026 0.273 23.328 1.00 70.12 240 THR A C 1
ATOM 1822 O O . THR A 1 240 ? -7.754 -0.858 22.921 1.00 70.12 240 THR A O 1
ATOM 1825 N N . ALA A 1 241 ? -8.673 1.169 22.587 1.00 74.50 241 ALA A N 1
ATOM 1826 C CA . ALA A 1 241 ? -9.134 0.891 21.236 1.00 74.50 241 ALA A CA 1
ATOM 1827 C C . ALA A 1 241 ? -8.222 1.555 20.204 1.00 74.50 241 ALA A C 1
ATOM 1829 O O . ALA A 1 241 ? -7.741 2.674 20.389 1.00 74.50 241 ALA A O 1
ATOM 1830 N N . MET A 1 242 ? -8.015 0.877 19.082 1.00 78.88 242 MET A N 1
ATOM 1831 C CA . MET A 1 242 ? -7.366 1.456 17.919 1.00 78.88 242 MET A CA 1
ATOM 1832 C C . MET A 1 242 ? -8.370 2.276 17.108 1.00 78.88 242 MET A C 1
ATOM 1834 O O . MET A 1 242 ? -9.458 1.812 16.775 1.00 78.88 242 MET A O 1
ATOM 1838 N N . HIS A 1 243 ? -7.996 3.489 16.732 1.00 81.31 243 HIS A N 1
ATOM 1839 C CA . HIS A 1 243 ? -8.777 4.331 15.840 1.00 81.31 243 HIS A CA 1
ATOM 1840 C C . HIS A 1 243 ? -7.982 4.634 14.578 1.00 81.31 243 HIS A C 1
ATOM 1842 O O . HIS A 1 243 ? -6.908 5.237 14.636 1.00 81.31 243 HIS A O 1
ATOM 1848 N N . PHE A 1 244 ? -8.518 4.216 13.436 1.00 83.31 244 PHE A N 1
ATOM 1849 C CA . PHE A 1 244 ? -7.954 4.479 12.123 1.00 83.31 244 PHE A CA 1
ATOM 1850 C C . PHE A 1 244 ? -8.741 5.573 11.414 1.00 83.31 244 PHE A C 1
ATOM 1852 O O . PHE A 1 244 ? -9.959 5.512 11.308 1.00 83.31 244 PHE A O 1
ATOM 1859 N N . GLN A 1 245 ? -8.030 6.556 10.885 1.00 83.19 245 GLN A N 1
ATOM 1860 C CA . GLN A 1 245 ? -8.562 7.692 10.152 1.00 83.19 245 GLN A CA 1
ATOM 1861 C C . GLN A 1 245 ? -7.987 7.661 8.739 1.00 83.19 245 GLN A C 1
ATOM 1863 O O . GLN A 1 245 ? -6.781 7.838 8.554 1.00 83.19 245 GLN A O 1
ATOM 1868 N N . LEU A 1 246 ? -8.833 7.431 7.739 1.00 87.75 246 LEU A N 1
ATOM 1869 C CA . LEU A 1 246 ? -8.436 7.464 6.335 1.00 87.75 246 LEU A CA 1
ATOM 1870 C C . LEU A 1 246 ? -8.764 8.845 5.779 1.00 87.75 246 LEU A C 1
ATOM 1872 O O . LEU A 1 246 ? -9.933 9.211 5.684 1.00 87.75 246 LEU A O 1
ATOM 1876 N N . LEU A 1 247 ? -7.744 9.618 5.411 1.00 84.06 247 LEU A N 1
ATOM 1877 C CA . LEU A 1 247 ? -7.950 10.928 4.794 1.00 84.06 247 LEU A CA 1
ATOM 1878 C C . LEU A 1 247 ? -8.248 10.740 3.313 1.00 84.06 247 LEU A C 1
ATOM 1880 O O . LEU A 1 247 ? -7.457 10.126 2.593 1.00 84.06 247 LEU A O 1
ATOM 1884 N N . ILE A 1 248 ? -9.365 11.297 2.860 1.00 85.38 248 ILE A N 1
ATOM 1885 C CA . ILE A 1 248 ? -9.924 11.056 1.534 1.00 85.38 248 ILE A CA 1
ATOM 1886 C C . ILE A 1 248 ? -10.119 12.380 0.803 1.00 85.38 248 ILE A C 1
ATOM 1888 O O . ILE A 1 248 ? -10.638 13.349 1.360 1.00 85.38 248 ILE A O 1
ATOM 1892 N N . VAL A 1 249 ? -9.737 12.411 -0.476 1.00 84.69 249 VAL A N 1
ATOM 1893 C CA . VAL A 1 249 ? -10.014 13.547 -1.367 1.00 84.69 249 VAL A CA 1
ATOM 1894 C C . VAL A 1 249 ? -11.488 13.539 -1.765 1.00 84.69 249 VAL A C 1
ATOM 1896 O O . VAL A 1 249 ? -11.863 13.017 -2.812 1.00 84.69 249 VAL A O 1
ATOM 1899 N N . ALA A 1 250 ? -12.325 14.086 -0.890 1.00 86.56 250 ALA A N 1
ATOM 1900 C CA . ALA A 1 250 ? -13.767 14.200 -1.056 1.00 86.56 250 ALA A CA 1
ATOM 1901 C C . ALA A 1 250 ? -14.315 15.361 -0.215 1.00 86.56 250 ALA A C 1
ATOM 1903 O O . ALA A 1 250 ? -13.653 15.827 0.718 1.00 86.56 250 ALA A O 1
ATOM 1904 N N . THR A 1 251 ? -15.523 15.819 -0.550 1.00 88.88 251 THR A N 1
ATOM 1905 C CA . THR A 1 251 ? -16.316 16.696 0.322 1.00 88.88 251 THR A CA 1
ATOM 1906 C C . THR A 1 251 ? -16.895 15.896 1.499 1.00 88.88 251 THR A C 1
ATOM 1908 O O . THR A 1 251 ? -16.992 14.669 1.404 1.00 88.88 251 THR A O 1
ATOM 1911 N N . PRO A 1 252 ? -17.306 16.558 2.597 1.00 89.19 252 PRO A N 1
ATOM 1912 C CA . PRO A 1 252 ? -17.953 15.912 3.737 1.00 89.19 252 PRO A CA 1
ATOM 1913 C C . PRO A 1 252 ? -19.160 15.054 3.357 1.00 89.19 252 PRO A C 1
ATOM 1915 O O . PRO A 1 252 ? -19.204 13.905 3.778 1.00 89.19 252 PRO A O 1
ATOM 1918 N N . ASP A 1 253 ? -20.064 15.550 2.505 1.00 92.31 253 ASP A N 1
ATOM 1919 C CA . ASP A 1 253 ? -21.245 14.794 2.054 1.00 92.31 253 ASP A CA 1
ATOM 1920 C C . ASP A 1 253 ? -20.873 13.448 1.401 1.00 92.31 253 ASP A C 1
ATOM 1922 O O . ASP A 1 253 ? -21.350 12.393 1.815 1.00 92.31 253 ASP A O 1
ATOM 1926 N N . ILE A 1 254 ? -19.948 13.461 0.431 1.00 92.94 254 ILE A N 1
ATOM 1927 C CA . ILE A 1 254 ? -19.486 12.242 -0.258 1.00 92.94 254 ILE A CA 1
ATOM 1928 C C . ILE A 1 254 ? -18.785 11.295 0.726 1.00 92.94 254 ILE A C 1
ATOM 1930 O O . ILE A 1 254 ? -18.919 10.075 0.639 1.00 92.94 254 ILE A O 1
ATOM 1934 N N . CYS A 1 255 ? -18.006 11.857 1.651 1.00 90.75 255 CYS A N 1
ATOM 1935 C CA . CYS A 1 255 ? -17.267 11.095 2.649 1.00 90.75 255 CYS A CA 1
ATOM 1936 C C . CYS A 1 255 ? -18.213 10.398 3.637 1.00 90.75 255 CYS A C 1
ATOM 1938 O O . CYS A 1 255 ? -18.027 9.218 3.920 1.00 90.75 255 CYS A O 1
ATOM 1940 N N . TRP A 1 256 ? -19.250 11.103 4.095 1.00 92.06 256 TRP A N 1
ATOM 1941 C CA . TRP A 1 256 ? -20.284 10.586 4.987 1.00 92.06 256 TRP A CA 1
ATOM 1942 C C . TRP A 1 256 ? -21.088 9.459 4.337 1.00 92.06 256 TRP A C 1
ATOM 1944 O O . TRP A 1 256 ? -21.294 8.413 4.948 1.00 92.06 256 TRP A O 1
ATOM 1954 N N . GLU A 1 257 ? -21.508 9.638 3.081 1.00 95.88 257 GLU A N 1
ATOM 1955 C CA . GLU A 1 257 ? -22.192 8.585 2.323 1.00 95.88 257 GLU A CA 1
ATOM 1956 C C . GLU A 1 257 ? -21.314 7.333 2.194 1.00 95.88 257 GLU A C 1
ATOM 1958 O O . GLU A 1 257 ? -21.765 6.220 2.467 1.00 95.88 257 GLU A O 1
ATOM 1963 N N . ALA A 1 258 ? -20.037 7.510 1.841 1.00 95.81 258 ALA A N 1
ATOM 1964 C CA . ALA A 1 258 ? -19.093 6.406 1.726 1.00 95.81 258 ALA A CA 1
ATOM 1965 C C . ALA A 1 258 ? -18.844 5.699 3.069 1.00 95.81 258 ALA A C 1
ATOM 1967 O O . ALA A 1 258 ? -18.736 4.475 3.098 1.00 95.81 258 ALA A O 1
ATOM 1968 N N . GLU A 1 259 ? -18.756 6.445 4.170 1.00 93.94 259 GLU A N 1
ATOM 1969 C CA . GLU A 1 259 ? -18.576 5.900 5.519 1.00 93.94 259 GLU A CA 1
ATOM 1970 C C . GLU A 1 259 ? -19.798 5.090 5.960 1.00 93.94 259 GLU A C 1
ATOM 1972 O O . GLU A 1 259 ? -19.655 3.959 6.425 1.00 93.94 259 GLU A O 1
ATOM 1977 N N . TRP A 1 260 ? -21.004 5.615 5.725 1.00 94.56 260 TRP A N 1
ATOM 1978 C CA . TRP A 1 260 ? -22.251 4.913 6.017 1.00 94.56 260 TRP A CA 1
ATOM 1979 C C . TRP A 1 260 ? -22.375 3.599 5.239 1.00 94.56 260 TRP A C 1
ATOM 1981 O O . TRP A 1 260 ? -22.706 2.558 5.808 1.00 94.56 260 TRP A O 1
ATOM 1991 N N . GLU A 1 261 ? -22.071 3.617 3.941 1.00 97.25 261 GLU A N 1
ATOM 1992 C CA . GLU A 1 261 ? -22.035 2.400 3.132 1.00 97.25 261 GLU A CA 1
ATOM 1993 C C . GLU A 1 261 ? -20.968 1.408 3.619 1.00 97.25 261 GLU A C 1
ATOM 1995 O O . GLU A 1 261 ? -21.198 0.195 3.639 1.00 97.25 261 GLU A O 1
ATOM 2000 N N . PHE A 1 262 ? -19.803 1.909 4.037 1.00 96.81 262 PHE A N 1
ATOM 2001 C CA . PHE A 1 262 ? -18.720 1.069 4.530 1.00 96.81 262 PHE A CA 1
ATOM 2002 C C . PHE A 1 262 ? -19.074 0.369 5.847 1.00 96.81 262 PHE A C 1
ATOM 2004 O O . PHE A 1 262 ? -18.670 -0.777 6.038 1.00 96.81 262 PHE A O 1
ATOM 2011 N N . CYS A 1 263 ? -19.888 0.979 6.713 1.00 92.75 263 CYS A N 1
ATOM 2012 C CA . CYS A 1 263 ? -20.429 0.300 7.894 1.00 92.75 263 CYS A CA 1
ATOM 2013 C C . CYS A 1 263 ? -21.174 -0.993 7.526 1.00 92.75 263 CYS A C 1
ATOM 2015 O O . CYS A 1 263 ? -21.000 -2.005 8.202 1.00 92.75 263 CYS A O 1
ATOM 2017 N N . GLY A 1 264 ? -21.933 -1.001 6.423 1.00 93.50 264 GLY A N 1
ATOM 2018 C CA . GLY A 1 264 ? -22.565 -2.221 5.907 1.00 93.50 264 GLY A CA 1
ATOM 2019 C C . GLY A 1 264 ? -21.539 -3.286 5.511 1.00 93.50 264 GLY A C 1
ATOM 2020 O O . GLY A 1 264 ? -21.663 -4.444 5.896 1.00 93.50 264 GLY A O 1
ATOM 2021 N N . VAL A 1 265 ? -20.459 -2.880 4.835 1.00 95.75 265 VAL A N 1
ATOM 2022 C CA . VAL A 1 265 ? -19.350 -3.782 4.475 1.00 95.75 265 VAL A CA 1
ATOM 2023 C C . VAL A 1 265 ? -18.666 -4.366 5.714 1.00 95.75 265 VAL A C 1
ATOM 2025 O O . VAL A 1 265 ? -18.286 -5.535 5.697 1.00 95.75 265 VAL A O 1
ATOM 2028 N N . LEU A 1 266 ? -18.487 -3.577 6.777 1.00 93.19 266 LEU A N 1
ATOM 2029 C CA . LEU A 1 266 ? -17.892 -4.048 8.031 1.00 93.19 266 LEU A CA 1
ATOM 2030 C C . LEU A 1 266 ? -18.767 -5.106 8.712 1.00 93.19 266 LEU A C 1
ATOM 2032 O O . LEU A 1 266 ? -18.229 -6.115 9.164 1.00 93.19 266 LEU A O 1
ATOM 2036 N N . VAL A 1 267 ? -20.089 -4.904 8.724 1.00 90.06 267 VAL A N 1
ATOM 2037 C CA . VAL A 1 267 ? -21.056 -5.883 9.245 1.00 90.06 267 VAL A CA 1
ATOM 2038 C C . VAL A 1 267 ? -21.022 -7.171 8.421 1.00 90.06 267 VAL A C 1
ATOM 2040 O O . VAL A 1 267 ? -20.910 -8.252 8.990 1.00 90.06 267 VAL A O 1
ATOM 2043 N N . ASP A 1 268 ? -21.037 -7.071 7.089 1.00 93.06 268 ASP A N 1
ATOM 2044 C CA . ASP A 1 268 ? -21.026 -8.241 6.198 1.00 93.06 268 ASP A CA 1
ATOM 2045 C C . ASP A 1 268 ? -19.721 -9.050 6.282 1.00 93.06 268 ASP A C 1
ATOM 2047 O O . ASP A 1 268 ? -19.709 -10.262 6.058 1.00 93.06 268 ASP A O 1
ATOM 2051 N N . ARG A 1 269 ? -18.595 -8.376 6.545 1.00 91.94 269 ARG A N 1
ATOM 2052 C CA . ARG A 1 269 ? -17.266 -8.999 6.635 1.00 91.94 269 ARG A CA 1
ATOM 2053 C C . ARG A 1 269 ? -16.952 -9.584 8.005 1.00 91.94 269 ARG A C 1
ATOM 2055 O O . ARG A 1 269 ? -16.024 -10.385 8.078 1.00 91.94 269 ARG A O 1
ATOM 2062 N N . ASP A 1 270 ? -17.697 -9.192 9.033 1.00 89.81 270 ASP A N 1
ATOM 2063 C CA . ASP A 1 270 ? -17.615 -9.734 10.390 1.00 89.81 270 ASP A CA 1
ATOM 2064 C C . ASP A 1 270 ? -16.193 -9.693 10.986 1.00 89.81 270 ASP A C 1
ATOM 2066 O O . ASP A 1 270 ? -15.672 -10.684 11.496 1.00 89.81 270 ASP A O 1
ATOM 2070 N N . PHE A 1 271 ? -15.517 -8.540 10.893 1.00 90.31 271 PHE A N 1
ATOM 2071 C CA . PHE A 1 271 ? -14.159 -8.394 11.429 1.00 90.31 271 PHE A CA 1
ATOM 2072 C C . PHE A 1 271 ? -14.163 -8.441 12.970 1.00 90.31 271 PHE A C 1
ATOM 2074 O O . PHE A 1 271 ? -14.682 -7.508 13.593 1.00 90.31 271 PHE A O 1
ATOM 2081 N N . PRO A 1 272 ? -13.501 -9.424 13.618 1.00 87.81 272 PRO A N 1
ATOM 2082 C CA . PRO A 1 272 ? -13.581 -9.593 15.071 1.00 87.81 272 PRO A CA 1
ATOM 2083 C C . PRO A 1 272 ? -13.147 -8.359 15.873 1.00 87.81 272 PRO A C 1
ATOM 2085 O O . PRO A 1 272 ? -13.836 -7.976 16.812 1.00 87.81 272 PRO A O 1
ATOM 2088 N N . ILE A 1 273 ? -12.058 -7.695 15.464 1.00 86.00 273 ILE A N 1
ATOM 2089 C CA . ILE A 1 273 ? -11.550 -6.470 16.113 1.00 86.00 273 ILE A CA 1
ATOM 2090 C C . ILE A 1 273 ? -12.502 -5.270 16.004 1.00 86.00 273 ILE A C 1
ATOM 2092 O O . ILE A 1 273 ? -12.478 -4.382 16.852 1.00 86.00 273 ILE A O 1
ATOM 2096 N N . ILE A 1 274 ? -13.323 -5.210 14.953 1.00 89.06 274 ILE A N 1
ATOM 2097 C CA . ILE A 1 274 ? -14.311 -4.140 14.787 1.00 89.06 274 ILE A CA 1
ATOM 2098 C C . ILE A 1 274 ? -15.514 -4.444 15.681 1.00 89.06 274 ILE A C 1
ATOM 2100 O O . ILE A 1 274 ? -15.967 -3.584 16.432 1.00 89.06 274 ILE A O 1
ATOM 2104 N N . ASN A 1 275 ? -15.980 -5.694 15.664 1.00 85.38 275 ASN A N 1
ATOM 2105 C CA . ASN A 1 275 ? -17.148 -6.136 16.424 1.00 85.38 275 ASN A CA 1
ATOM 2106 C C . ASN A 1 275 ? -16.930 -6.124 17.941 1.00 85.38 275 ASN A C 1
ATOM 2108 O O . ASN A 1 275 ? -17.860 -5.841 18.693 1.00 85.38 275 ASN A O 1
ATOM 2112 N N . SER A 1 276 ? -15.708 -6.400 18.405 1.00 81.75 276 SER A N 1
ATOM 2113 C CA . SER A 1 276 ? -15.344 -6.290 19.822 1.00 81.75 276 SER A CA 1
ATOM 2114 C C . SER A 1 276 ? -15.152 -4.840 20.285 1.00 81.75 276 SER A C 1
ATOM 2116 O O . SER A 1 276 ? -14.970 -4.595 21.477 1.00 81.75 276 SER A O 1
ATOM 2118 N N . GLY A 1 277 ? -15.197 -3.867 19.365 1.00 81.12 277 GLY A N 1
ATOM 2119 C CA . GLY A 1 277 ? -14.988 -2.449 19.654 1.00 81.12 277 GLY A CA 1
ATOM 2120 C C . GLY A 1 277 ? -13.530 -2.074 19.928 1.00 81.12 277 GLY A C 1
ATOM 2121 O O . GLY A 1 277 ? -13.272 -0.977 20.425 1.00 81.12 277 GLY A O 1
ATOM 2122 N N . THR A 1 278 ? -12.575 -2.956 19.620 1.00 80.62 278 THR A N 1
ATOM 2123 C CA . THR A 1 278 ? -11.142 -2.719 19.857 1.00 80.62 278 THR A CA 1
ATOM 2124 C C . THR A 1 278 ? -10.429 -2.085 18.671 1.00 80.62 278 THR A C 1
ATOM 2126 O O . THR A 1 278 ? -9.296 -1.621 18.806 1.00 80.62 278 THR A O 1
ATOM 2129 N N . ALA A 1 279 ? -11.116 -1.966 17.537 1.00 84.44 279 ALA A N 1
ATOM 2130 C CA . ALA A 1 279 ? -10.737 -1.118 16.426 1.00 84.44 279 ALA A CA 1
ATOM 2131 C C . ALA A 1 279 ? -11.947 -0.361 15.857 1.00 84.44 279 ALA A C 1
ATOM 2133 O O . ALA A 1 279 ? -13.066 -0.866 15.815 1.00 84.44 279 ALA A O 1
ATOM 2134 N N . THR A 1 280 ? -11.710 0.854 15.372 1.00 87.56 280 THR A N 1
ATOM 2135 C CA . THR A 1 280 ? -12.687 1.667 14.637 1.00 87.56 280 THR A CA 1
ATOM 2136 C C . THR A 1 280 ? -12.026 2.295 13.419 1.00 87.56 280 THR A C 1
ATOM 2138 O O . THR A 1 280 ? -10.820 2.552 13.423 1.00 87.56 280 THR A O 1
ATOM 2141 N N . ILE A 1 281 ? -12.812 2.537 12.372 1.00 91.12 281 ILE A N 1
ATOM 2142 C CA . ILE A 1 281 ? -12.362 3.172 11.134 1.00 91.12 281 ILE A CA 1
ATOM 2143 C C . ILE A 1 281 ? -13.257 4.377 10.877 1.00 91.12 281 ILE A C 1
ATOM 2145 O O . ILE A 1 281 ? -14.474 4.243 10.938 1.00 91.12 281 ILE A O 1
ATOM 2149 N N . ALA A 1 282 ? -12.644 5.519 10.585 1.00 88.69 282 ALA A N 1
ATOM 2150 C CA . ALA A 1 282 ? -13.32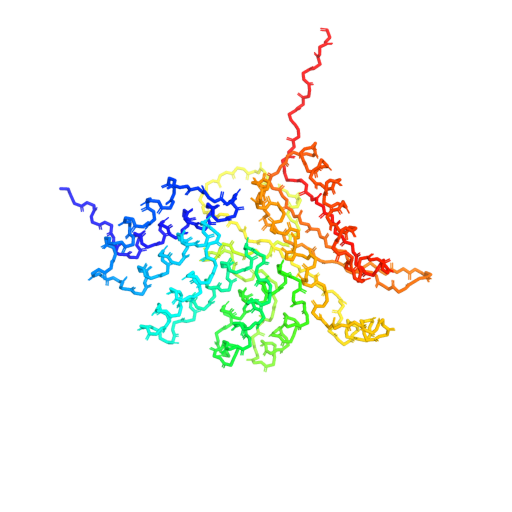3 6.740 10.192 1.00 88.69 282 ALA A CA 1
ATOM 2151 C C . ALA A 1 282 ? -12.759 7.297 8.887 1.00 88.69 282 ALA A C 1
ATOM 2153 O O . ALA A 1 282 ? -11.559 7.185 8.599 1.00 88.69 282 ALA A O 1
ATOM 2154 N N . PHE A 1 283 ? -13.628 7.929 8.108 1.00 91.38 283 PHE A N 1
ATOM 2155 C CA . PHE A 1 283 ? -13.288 8.563 6.838 1.00 91.38 283 PHE A CA 1
ATOM 2156 C C . PHE A 1 283 ? -13.244 10.084 7.011 1.00 91.38 283 PHE A C 1
ATOM 2158 O O . PHE A 1 283 ? -14.213 10.707 7.432 1.00 91.38 283 PHE A O 1
ATOM 2165 N N . ILE A 1 284 ? -12.097 10.697 6.711 1.00 85.38 284 ILE A N 1
ATOM 2166 C CA . ILE A 1 284 ? -11.851 12.121 6.962 1.00 85.38 284 ILE A CA 1
ATOM 2167 C C . ILE A 1 284 ? -11.780 12.880 5.629 1.00 85.38 284 ILE A C 1
ATOM 2169 O O . ILE A 1 284 ? -10.831 12.664 4.867 1.00 85.38 284 ILE A O 1
ATOM 2173 N N . PRO A 1 285 ? -12.727 13.788 5.328 1.00 83.94 285 PRO A N 1
ATOM 2174 C CA . PRO A 1 285 ? -12.704 14.563 4.092 1.00 83.94 285 PRO A CA 1
ATOM 2175 C C . PRO A 1 285 ? -11.581 15.607 4.116 1.00 83.94 285 PRO A C 1
ATOM 2177 O O . PRO A 1 285 ? -11.319 16.235 5.144 1.00 83.94 285 PRO A O 1
ATOM 2180 N N . THR A 1 286 ? -10.936 15.835 2.971 1.00 80.94 286 THR A N 1
ATOM 2181 C CA . THR A 1 286 ? -9.921 16.895 2.816 1.00 80.94 286 THR A CA 1
ATOM 2182 C C . THR A 1 286 ? -10.413 18.111 2.032 1.00 80.94 286 THR A C 1
ATOM 2184 O O . THR A 1 286 ? -9.805 19.179 2.127 1.00 80.94 286 THR A O 1
ATOM 2187 N N . LEU A 1 287 ? -11.515 17.993 1.281 1.00 77.19 287 LEU A N 1
ATOM 2188 C CA . LEU A 1 287 ? -12.113 19.118 0.563 1.00 77.19 287 LEU A CA 1
ATOM 2189 C C . LEU A 1 287 ? -13.163 19.802 1.441 1.00 77.19 287 LEU A C 1
ATOM 2191 O O . LEU A 1 287 ? -13.917 19.146 2.156 1.00 77.19 287 LEU A O 1
ATOM 2195 N N . ARG A 1 288 ? -13.240 21.132 1.367 1.00 69.62 288 ARG A N 1
ATOM 2196 C CA . ARG A 1 288 ? -14.329 21.899 1.988 1.00 69.62 288 ARG A CA 1
ATOM 2197 C C . ARG A 1 288 ? -15.512 21.988 1.028 1.00 69.62 288 ARG A C 1
ATOM 2199 O O . ARG A 1 288 ? -15.313 22.069 -0.183 1.00 69.62 288 ARG A O 1
ATOM 2206 N N . GLU A 1 289 ? -16.729 22.023 1.563 1.00 58.66 289 GLU A N 1
ATOM 2207 C CA . GLU A 1 289 ? -17.897 22.417 0.770 1.00 58.66 289 GLU A CA 1
ATOM 2208 C C . GLU A 1 289 ? -17.729 23.852 0.272 1.00 58.66 289 GLU A C 1
ATOM 2210 O O . GLU A 1 289 ? -17.239 24.726 0.996 1.00 58.66 289 GLU A O 1
ATOM 2215 N N . ALA A 1 290 ? -18.152 24.106 -0.966 1.00 56.53 290 ALA A N 1
ATOM 2216 C CA . ALA A 1 290 ? -18.350 25.476 -1.408 1.00 56.53 290 ALA A CA 1
ATOM 2217 C C . ALA A 1 290 ? -19.427 26.109 -0.508 1.00 56.53 290 ALA A C 1
ATOM 2219 O O . ALA A 1 290 ? -20.445 25.460 -0.252 1.00 56.53 290 ALA A O 1
ATOM 2220 N N . PRO A 1 291 ? -19.239 27.347 -0.014 1.00 48.34 291 PRO A N 1
ATOM 2221 C CA . PRO A 1 291 ? -20.270 28.009 0.769 1.00 48.34 291 PRO A CA 1
ATOM 2222 C C . PRO A 1 291 ? -21.559 28.030 -0.052 1.00 48.34 291 PRO A C 1
ATOM 2224 O O . PRO A 1 291 ? -21.569 28.523 -1.183 1.00 48.34 291 PRO A O 1
ATOM 2227 N N . ARG A 1 292 ? -22.631 27.450 0.501 1.00 47.47 292 ARG A N 1
ATOM 2228 C CA . ARG A 1 292 ? -23.955 27.482 -0.123 1.00 47.47 292 ARG A CA 1
ATOM 2229 C C . ARG A 1 292 ? -24.276 28.948 -0.395 1.00 47.47 292 ARG A C 1
ATOM 2231 O O . ARG A 1 292 ? -24.275 29.756 0.533 1.00 47.47 292 ARG A O 1
ATOM 2238 N N . ALA A 1 293 ? -24.480 29.302 -1.663 1.00 45.78 293 ALA A N 1
ATOM 2239 C CA . ALA A 1 293 ? -24.940 30.634 -2.012 1.00 45.78 293 ALA A CA 1
ATOM 2240 C C . ALA A 1 293 ? -26.253 30.852 -1.257 1.00 45.78 293 ALA A C 1
ATOM 2242 O O . ALA A 1 293 ? -27.220 30.120 -1.471 1.00 45.78 293 ALA A O 1
ATOM 2243 N N . ASN A 1 294 ? -26.257 31.798 -0.319 1.00 38.91 294 ASN A N 1
ATOM 2244 C CA . ASN A 1 294 ? -27.471 32.195 0.370 1.00 38.91 294 ASN A CA 1
ATOM 2245 C C . ASN A 1 294 ? -28.447 32.685 -0.702 1.00 38.91 294 ASN A C 1
ATOM 2247 O O . ASN A 1 294 ? -28.260 33.757 -1.273 1.00 38.91 294 ASN A O 1
ATOM 2251 N N . HIS A 1 295 ? -29.467 31.885 -0.997 1.00 46.78 295 HIS A N 1
ATOM 2252 C CA . HIS A 1 295 ? -30.658 32.372 -1.669 1.00 46.78 295 HIS A CA 1
ATOM 2253 C C . HIS A 1 295 ? -31.442 33.186 -0.637 1.00 46.78 295 HIS A C 1
ATOM 2255 O O . HIS A 1 295 ? -32.291 32.654 0.075 1.00 46.78 295 HIS A O 1
ATOM 2261 N N . SER A 1 296 ? -31.057 34.455 -0.504 1.00 41.81 296 SER A N 1
ATOM 2262 C CA . SER A 1 296 ? -31.872 35.522 0.079 1.00 41.81 296 SER A CA 1
ATOM 2263 C C . SER A 1 296 ? -32.685 36.196 -1.013 1.00 41.81 296 SER A C 1
ATOM 2265 O O . SER A 1 296 ? -32.045 36.544 -2.034 1.00 41.81 296 SER A O 1
#

Sequence (296 aa):
MSNSATPDTIFNNTLGEAFEALKLGANDLVTVRRVQRRADELASIDAAGAWELRAYASAIKNAFDAADEMFACALRLQPGNLNIRVRWLAMLCVTGQVGKVKEKFIAFRSGLDGNFAAMGAVISLLGYVGLLHDAFQLRQRVAALGGNPGGHAFDGDFGIASAPEMVREKMLATEDFPEPLPSSVYTFSAEDAEQVLADQGLSVDAWSEPIGCAIRFLRQKRLKVVAVKSSFIPHDDRATAMHFQLLIVATPDICWEAEWEFCGVLVDRDFPIINSGTATIAFIPTLREAPRANHS

Mean predicted aligned error: 9.63 Å